Protein AF-A0A1G0JXK3-F1 (afdb_monomer_lite)

Sequence (316 aa):
MGFKQNSLIMSLMPSIHFIPDDKTVTVEAHETILQSAMRAGIPLTHDCGGKARCTTCRILILDGAMAYVSPRNEKEAVLAGQLGFEPIIRLACQTLVTGDIRIRRLVLDDSDISLTRLAGPGSSTASVGSEKYLAILFADIRNFTHFAEKQLPYDVIHFLNRYFYHMRQVVERNKGYINNYMGDGLLALFGLDDPANAAERAVHAGLEMLREMENLQPYIKQTYGQNLQMGVGIHYGDVVIGNLGNAASERSMVIGDAVNVASRIESCNKTAGTRLLVSAAVYEQLGNRVTVGKTSTFTLKGKEEEFQLYEILSLR

pLDDT: mean 85.59, std 16.37, range [29.42, 98.81]

Foldseek 3Di:
DDDDPPDPPPLPQAWEQEPPVRDIFGDDPPDFLVNRCVVVVNDQDDLPLLPLPDCSNKKFWDDDPLVQKDDADPSFVVVCVVVVDDSRIGRSSRIDGRHYTYMYRPNDDPVSVVVQCVCPDPRPRPRLWDKDWKKKKKKAKPPVVVLCVPDDVVVLVVVLVVLVVQLVVLQVVLVWDFQDDDRSMTMIIFCPPNVPCRLVSNVSSLLVSQVVLVVCQVVCCVPRVDRMAMAMFIETGMWIWGWDDDPVDTGIDIDDPRNVVRVQRRVCCVVVVARYKYWPRSCVSQDPQFDWDDWDWDQGVPHPDITIITHTDDGD

Structure (mmCIF, N/CA/C/O backbone):
data_AF-A0A1G0JXK3-F1
#
_entry.id   AF-A0A1G0JXK3-F1
#
loop_
_atom_site.group_PDB
_atom_site.id
_atom_site.type_symbol
_atom_site.label_atom_id
_atom_site.label_alt_id
_atom_site.label_comp_id
_atom_site.label_asym_id
_atom_site.label_entity_id
_atom_site.label_seq_id
_atom_site.pdbx_PDB_ins_code
_atom_site.Cartn_x
_atom_site.Cartn_y
_atom_site.Cartn_z
_atom_site.occupancy
_atom_site.B_iso_or_equiv
_atom_site.auth_seq_id
_atom_site.auth_comp_id
_atom_site.auth_asym_id
_atom_site.auth_atom_id
_atom_site.pdbx_PDB_model_num
ATOM 1 N N . MET A 1 1 ? 35.936 -10.042 -71.017 1.00 39.88 1 MET A N 1
ATOM 2 C CA . MET A 1 1 ? 36.549 -10.283 -69.694 1.00 39.88 1 MET A CA 1
ATOM 3 C C . MET A 1 1 ? 36.349 -9.020 -68.872 1.00 39.88 1 MET A C 1
ATOM 5 O O . MET A 1 1 ? 37.011 -8.029 -69.121 1.00 39.88 1 MET A O 1
ATOM 9 N N . GLY A 1 2 ? 35.344 -9.009 -68.003 1.00 35.66 2 GLY A N 1
ATOM 10 C CA . GLY A 1 2 ? 34.988 -7.855 -67.178 1.00 35.66 2 GLY A CA 1
ATOM 11 C C . GLY A 1 2 ? 34.187 -8.377 -65.999 1.00 35.66 2 GLY A C 1
ATOM 12 O O . GLY A 1 2 ? 32.987 -8.608 -66.118 1.00 35.66 2 GLY A O 1
ATOM 13 N N . PHE A 1 3 ? 34.899 -8.714 -64.928 1.00 35.06 3 PHE A N 1
ATOM 14 C CA . PHE A 1 3 ? 34.348 -9.323 -63.725 1.00 35.06 3 PHE A CA 1
ATOM 15 C C . PHE A 1 3 ? 33.394 -8.345 -63.030 1.00 35.06 3 PHE A C 1
ATOM 17 O O . PHE A 1 3 ? 33.783 -7.240 -62.661 1.00 35.06 3 PHE A O 1
ATOM 24 N N . LYS A 1 4 ? 32.146 -8.780 -62.828 1.00 37.59 4 LYS A N 1
ATOM 25 C CA . LYS A 1 4 ? 31.213 -8.166 -61.880 1.00 37.59 4 LYS A CA 1
ATOM 26 C C . LYS A 1 4 ? 31.756 -8.381 -60.467 1.00 37.59 4 LYS A C 1
ATOM 28 O O . LYS A 1 4 ? 31.769 -9.508 -59.978 1.00 37.59 4 LYS A O 1
ATOM 33 N N . GLN A 1 5 ? 32.175 -7.306 -59.810 1.00 40.12 5 GLN A N 1
ATOM 34 C CA . GLN A 1 5 ? 32.369 -7.280 -58.365 1.00 40.12 5 GLN A CA 1
ATOM 35 C C . GLN A 1 5 ? 30.985 -7.145 -57.715 1.00 40.12 5 GLN A C 1
ATOM 37 O O . GLN A 1 5 ? 30.449 -6.052 -57.574 1.00 40.12 5 GLN A O 1
ATOM 42 N N . ASN A 1 6 ? 30.375 -8.281 -57.381 1.00 36.59 6 ASN A N 1
ATOM 43 C CA . ASN A 1 6 ? 29.245 -8.331 -56.460 1.00 36.59 6 ASN A CA 1
ATOM 44 C C . ASN A 1 6 ? 29.846 -8.353 -55.047 1.00 36.59 6 ASN A C 1
ATOM 46 O O . ASN A 1 6 ? 30.261 -9.407 -54.566 1.00 36.59 6 ASN A O 1
ATOM 50 N N . SER A 1 7 ? 29.965 -7.192 -54.402 1.00 38.16 7 SER A N 1
ATOM 51 C CA . SER A 1 7 ? 30.302 -7.129 -52.981 1.00 38.16 7 SER A CA 1
ATOM 52 C C . SER A 1 7 ? 29.081 -7.578 -52.177 1.00 38.16 7 SER A C 1
ATOM 54 O O . SER A 1 7 ? 28.118 -6.826 -52.022 1.00 38.16 7 SER A O 1
ATOM 56 N N . LEU A 1 8 ? 29.112 -8.814 -51.677 1.00 41.19 8 LEU A N 1
ATOM 57 C CA . LEU A 1 8 ? 28.261 -9.240 -50.571 1.00 41.19 8 LEU A CA 1
ATOM 58 C C . LEU A 1 8 ? 28.607 -8.366 -49.355 1.00 41.19 8 LEU A C 1
ATOM 60 O O . LEU A 1 8 ? 29.617 -8.589 -48.694 1.00 41.19 8 LEU A O 1
ATOM 64 N N . ILE A 1 9 ? 27.770 -7.379 -49.045 1.00 41.00 9 ILE A N 1
ATOM 65 C CA . ILE A 1 9 ? 27.700 -6.836 -47.688 1.00 41.00 9 ILE A CA 1
ATOM 66 C C . ILE A 1 9 ? 26.901 -7.872 -46.894 1.00 41.00 9 ILE A C 1
ATOM 68 O O . ILE A 1 9 ? 25.672 -7.853 -46.888 1.00 41.00 9 ILE A O 1
ATOM 72 N N . MET A 1 10 ? 27.590 -8.842 -46.287 1.00 40.53 10 MET A N 1
ATOM 73 C CA . MET A 1 10 ? 26.999 -9.624 -45.203 1.00 40.53 10 MET A CA 1
ATOM 74 C C . MET A 1 10 ? 26.756 -8.643 -44.058 1.00 40.53 10 MET A C 1
ATOM 76 O O . MET A 1 10 ? 27.694 -8.235 -43.380 1.00 40.53 10 MET A O 1
ATOM 80 N N . SER A 1 11 ? 25.506 -8.215 -43.887 1.00 49.38 11 SER A N 1
ATOM 81 C CA . SER A 1 11 ? 25.071 -7.499 -42.692 1.00 49.38 11 SER A CA 1
ATOM 82 C C . SER A 1 11 ? 25.275 -8.443 -41.507 1.00 49.38 11 SER A C 1
ATOM 84 O O . SER A 1 11 ? 24.436 -9.312 -41.275 1.00 49.38 11 SER A O 1
ATOM 86 N N . LEU A 1 12 ? 26.422 -8.350 -40.825 1.00 64.06 12 LEU A N 1
ATOM 87 C CA . LEU A 1 12 ? 26.684 -9.137 -39.622 1.00 64.06 12 LEU A CA 1
ATOM 88 C C . LEU A 1 12 ? 25.582 -8.816 -38.613 1.00 64.06 12 LEU A C 1
ATOM 90 O O . LEU A 1 12 ? 25.432 -7.673 -38.187 1.00 64.06 12 LEU A O 1
ATOM 94 N N . MET A 1 13 ? 24.772 -9.823 -38.295 1.00 80.00 13 MET A N 1
ATOM 95 C CA . MET A 1 13 ? 23.775 -9.706 -37.241 1.00 80.00 13 MET A CA 1
ATOM 96 C C . MET A 1 13 ? 24.517 -9.563 -35.909 1.00 80.00 13 MET A C 1
ATOM 98 O O . MET A 1 13 ? 25.423 -10.362 -35.658 1.00 80.00 13 MET A O 1
ATOM 102 N N . PRO A 1 14 ? 24.160 -8.578 -35.070 1.00 90.62 14 PRO A N 1
ATOM 103 C CA . PRO A 1 14 ? 24.821 -8.384 -33.789 1.00 90.62 14 PRO A CA 1
ATOM 104 C C . PRO A 1 14 ? 24.633 -9.603 -32.888 1.00 90.62 14 PRO A C 1
ATOM 106 O O . PRO A 1 14 ? 23.630 -10.315 -32.981 1.00 90.62 14 PRO A O 1
ATOM 109 N N . SER A 1 15 ? 25.590 -9.843 -32.001 1.00 91.50 15 SER A N 1
ATOM 110 C CA . SER A 1 15 ? 25.570 -10.976 -31.083 1.00 91.50 15 SER A CA 1
ATOM 111 C C . SER A 1 15 ? 25.804 -10.565 -29.630 1.00 91.50 15 SER A C 1
ATOM 113 O O . SER A 1 15 ? 26.495 -9.595 -29.323 1.00 91.50 15 SER A O 1
ATOM 115 N N . ILE A 1 16 ? 25.197 -11.311 -28.710 1.00 93.56 16 ILE A N 1
ATOM 116 C CA . ILE A 1 16 ? 25.367 -11.143 -27.267 1.00 93.56 16 ILE A CA 1
ATOM 117 C C . ILE A 1 16 ? 26.012 -12.406 -26.720 1.00 93.56 16 ILE A C 1
ATOM 119 O O . ILE A 1 16 ? 25.453 -13.497 -26.849 1.00 93.56 16 ILE A O 1
ATOM 123 N N . HIS A 1 17 ? 27.157 -12.254 -26.067 1.00 92.94 17 HIS A N 1
ATOM 124 C CA . HIS A 1 17 ? 27.774 -13.317 -25.285 1.00 92.94 17 HIS A CA 1
ATOM 125 C C . HIS A 1 17 ? 27.359 -13.205 -23.810 1.00 92.94 17 HIS A C 1
ATOM 127 O O . HIS A 1 17 ? 27.653 -12.200 -23.154 1.00 92.94 17 HIS A O 1
ATOM 133 N N . PHE A 1 18 ? 26.664 -14.223 -23.295 1.00 88.81 18 PHE A N 1
ATOM 134 C CA . PHE A 1 18 ? 26.123 -14.269 -21.934 1.00 88.81 18 PHE A CA 1
ATOM 135 C C . PHE A 1 18 ? 27.053 -15.027 -20.983 1.00 88.81 18 PHE A C 1
ATOM 137 O O . PHE A 1 18 ? 27.312 -16.213 -21.169 1.00 88.81 18 PHE A O 1
ATOM 144 N N . ILE A 1 19 ? 27.486 -14.361 -19.913 1.00 82.50 19 ILE A N 1
ATOM 145 C CA . ILE A 1 19 ? 28.228 -14.959 -18.795 1.00 82.50 19 ILE A CA 1
ATOM 146 C C . ILE A 1 19 ? 27.286 -15.118 -17.590 1.00 82.50 19 ILE A C 1
ATOM 148 O O . ILE A 1 19 ? 26.559 -14.163 -17.270 1.00 82.50 19 ILE A O 1
ATOM 152 N N . PRO A 1 20 ? 27.315 -16.264 -16.873 1.00 78.94 20 PRO A N 1
ATOM 153 C CA . PRO A 1 20 ? 28.256 -17.392 -16.940 1.00 78.94 20 PRO A CA 1
ATOM 154 C C . PRO A 1 20 ? 27.832 -18.540 -17.863 1.00 78.94 20 PRO A C 1
ATOM 156 O O . PRO A 1 20 ? 28.507 -19.560 -17.883 1.00 78.94 20 PRO A O 1
ATOM 159 N N . ASP A 1 21 ? 26.731 -18.402 -18.601 1.00 81.31 21 ASP A N 1
ATOM 160 C CA . ASP A 1 21 ? 26.202 -19.464 -19.472 1.00 81.31 21 ASP A CA 1
ATOM 161 C C . ASP A 1 21 ? 27.148 -19.836 -20.630 1.00 81.31 21 ASP A C 1
ATOM 163 O O . ASP A 1 21 ? 26.930 -20.853 -21.283 1.00 81.31 21 ASP A O 1
ATOM 167 N N . ASP A 1 22 ? 28.162 -18.999 -20.886 1.00 86.00 22 ASP A N 1
ATOM 168 C CA . ASP A 1 22 ? 29.176 -19.129 -21.941 1.00 86.00 22 ASP A CA 1
ATOM 169 C C . ASP A 1 22 ? 28.544 -19.374 -23.320 1.00 86.00 22 ASP A C 1
ATOM 171 O O . ASP A 1 22 ? 28.986 -20.189 -24.131 1.00 86.00 22 ASP A O 1
ATOM 175 N N . LYS A 1 23 ? 27.433 -18.670 -23.573 1.00 88.75 23 LYS A N 1
ATOM 176 C CA . LYS A 1 23 ? 26.606 -18.840 -24.769 1.00 88.75 23 LYS A CA 1
ATOM 177 C C . LYS A 1 23 ? 26.510 -17.538 -25.547 1.00 88.75 23 LYS A C 1
ATOM 179 O O . LYS A 1 23 ? 26.143 -16.499 -24.998 1.00 88.75 23 LYS A O 1
ATOM 184 N N . THR A 1 24 ? 26.779 -17.618 -26.847 1.00 92.56 24 THR A N 1
ATOM 185 C CA . THR A 1 24 ? 26.599 -16.507 -27.788 1.00 92.56 24 THR A CA 1
ATOM 186 C C . THR A 1 24 ? 25.281 -16.654 -28.539 1.00 92.56 24 THR A C 1
ATOM 188 O O . THR A 1 24 ? 24.967 -17.725 -29.059 1.00 92.56 24 THR A O 1
ATOM 191 N N . VAL A 1 25 ? 24.508 -15.573 -28.598 1.00 92.44 25 VAL A N 1
ATOM 192 C CA . VAL A 1 25 ? 23.197 -15.516 -29.253 1.00 92.44 25 VAL A CA 1
ATOM 193 C C . VAL A 1 25 ? 23.193 -14.382 -30.265 1.00 92.44 25 VAL A C 1
ATOM 195 O O . VAL A 1 25 ? 23.556 -13.260 -29.929 1.00 92.44 25 VAL A O 1
ATOM 198 N N . THR A 1 26 ? 22.757 -14.655 -31.493 1.00 92.56 26 THR A N 1
ATOM 199 C CA . THR A 1 26 ? 22.507 -13.618 -32.502 1.00 92.56 26 THR A CA 1
ATOM 200 C C . THR A 1 26 ? 21.214 -12.875 -32.184 1.00 92.56 26 THR A C 1
ATOM 202 O O . THR A 1 26 ? 20.199 -13.513 -31.896 1.00 92.56 26 THR A O 1
ATOM 205 N N . VAL A 1 27 ? 21.238 -11.551 -32.269 1.00 90.88 27 VAL A N 1
ATOM 206 C CA . VAL A 1 27 ? 20.124 -10.653 -31.945 1.00 90.88 27 VAL A CA 1
ATOM 207 C C . VAL A 1 27 ? 19.357 -10.308 -33.215 1.00 90.88 27 VAL A C 1
ATOM 209 O O . VAL A 1 27 ? 19.951 -9.954 -34.237 1.00 90.88 27 VAL A O 1
ATOM 212 N N . GLU A 1 28 ? 18.033 -10.420 -33.158 1.00 88.31 28 GLU A N 1
ATOM 213 C CA . GLU A 1 28 ? 17.159 -10.002 -34.253 1.00 88.31 28 GLU A CA 1
ATOM 214 C C . GLU A 1 28 ? 16.892 -8.489 -34.205 1.00 88.31 28 GLU A C 1
ATOM 216 O O . GLU A 1 28 ? 17.050 -7.821 -33.181 1.00 88.31 28 GLU A O 1
ATOM 221 N N . ALA A 1 29 ? 16.486 -7.906 -35.334 1.00 80.75 29 ALA A N 1
ATOM 222 C CA . ALA A 1 29 ? 16.224 -6.472 -35.395 1.00 80.75 29 ALA A CA 1
ATOM 223 C C . ALA A 1 29 ? 15.103 -6.071 -34.416 1.00 80.75 29 ALA A C 1
ATOM 225 O O . ALA A 1 29 ? 14.011 -6.631 -34.466 1.00 80.75 29 ALA A O 1
ATOM 226 N N . HIS A 1 30 ? 15.353 -5.044 -33.595 1.00 83.19 30 HIS A N 1
ATOM 227 C CA . HIS A 1 30 ? 14.432 -4.527 -32.564 1.00 83.19 30 HIS A CA 1
ATOM 228 C C . HIS A 1 30 ? 14.160 -5.485 -31.394 1.00 83.19 30 HIS A C 1
ATOM 230 O O . HIS A 1 30 ? 13.243 -5.250 -30.605 1.00 83.19 30 HIS A O 1
ATOM 236 N N . GLU A 1 31 ? 14.967 -6.533 -31.247 1.00 90.12 31 GLU A N 1
ATOM 237 C CA . GLU A 1 31 ? 14.888 -7.442 -30.115 1.00 90.12 31 GLU A CA 1
ATOM 238 C C . GLU A 1 31 ? 15.645 -6.871 -28.906 1.00 90.12 31 GLU A C 1
ATOM 240 O O . GLU A 1 31 ? 16.773 -6.381 -29.003 1.00 90.12 31 GLU A O 1
ATOM 245 N N . THR A 1 32 ? 15.016 -6.935 -27.735 1.00 95.00 32 THR A N 1
ATOM 246 C CA . THR A 1 32 ? 15.681 -6.627 -26.465 1.00 95.00 32 THR A CA 1
ATOM 247 C C . THR A 1 32 ? 16.611 -7.766 -26.051 1.00 95.00 32 THR A C 1
ATOM 249 O O . THR A 1 32 ? 16.427 -8.922 -26.446 1.00 95.00 32 THR A O 1
ATOM 252 N N . ILE A 1 33 ? 17.585 -7.477 -25.186 1.00 94.19 33 ILE A N 1
ATOM 253 C CA . ILE A 1 33 ? 18.461 -8.511 -24.608 1.00 94.19 33 ILE A CA 1
ATOM 254 C C . ILE A 1 33 ? 17.631 -9.618 -23.929 1.00 94.19 33 ILE A C 1
ATOM 256 O O . ILE A 1 33 ? 17.959 -10.796 -24.064 1.00 94.19 33 ILE A O 1
ATOM 260 N N . LEU A 1 34 ? 16.539 -9.267 -23.231 1.00 92.88 34 LEU A N 1
ATOM 261 C CA . LEU A 1 34 ? 15.655 -10.249 -22.586 1.00 92.88 34 LEU A CA 1
ATOM 262 C C . LEU A 1 34 ? 14.982 -11.172 -23.611 1.00 92.88 34 LEU A C 1
ATOM 264 O O . LEU A 1 34 ? 14.971 -12.382 -23.410 1.00 92.88 34 LEU A O 1
ATOM 268 N N . GLN A 1 35 ? 14.439 -10.625 -24.700 1.00 93.00 35 GLN A N 1
ATOM 269 C CA . GLN A 1 35 ? 13.803 -11.434 -25.747 1.00 93.00 35 GLN A CA 1
ATOM 270 C C . GLN A 1 35 ? 14.816 -12.384 -26.404 1.00 93.00 35 GLN A C 1
ATOM 272 O O . GLN A 1 35 ? 14.538 -13.580 -26.512 1.00 93.00 35 GLN A O 1
ATOM 277 N N . SER A 1 36 ? 16.027 -11.884 -26.690 1.00 93.00 36 SER A N 1
ATOM 278 C CA . SER A 1 36 ? 17.130 -12.690 -27.237 1.00 93.00 36 SER A CA 1
ATOM 279 C C . SER A 1 36 ? 17.494 -13.843 -26.299 1.00 93.00 36 SER A C 1
ATOM 281 O O . SER A 1 36 ? 17.651 -14.987 -26.731 1.00 93.00 36 SER A O 1
ATOM 283 N N . ALA A 1 37 ? 17.583 -13.561 -24.994 1.00 90.12 37 ALA A N 1
ATOM 284 C CA . ALA A 1 37 ? 17.851 -14.564 -23.970 1.00 90.12 37 ALA A CA 1
ATOM 285 C C . ALA A 1 37 ? 16.741 -15.627 -23.912 1.00 90.12 37 ALA A C 1
ATOM 287 O O . ALA A 1 37 ? 17.036 -16.819 -23.976 1.00 90.12 37 ALA A O 1
ATOM 288 N N . MET A 1 38 ? 15.471 -15.210 -23.864 1.00 89.00 38 MET A N 1
ATOM 289 C CA . MET A 1 38 ? 14.317 -16.117 -23.803 1.00 89.00 38 MET A CA 1
ATOM 290 C C . MET A 1 38 ? 14.241 -17.032 -25.029 1.00 89.00 38 MET A C 1
ATOM 292 O O . MET A 1 38 ? 14.088 -18.244 -24.879 1.00 89.00 38 MET A O 1
ATOM 296 N N . ARG A 1 39 ? 14.413 -16.475 -26.234 1.00 90.62 39 ARG A N 1
ATOM 297 C CA . ARG A 1 39 ? 14.430 -17.234 -27.494 1.00 90.62 39 ARG A CA 1
ATOM 298 C C . ARG A 1 39 ? 15.557 -18.265 -27.525 1.00 90.62 39 ARG A C 1
ATOM 300 O O . ARG A 1 39 ? 15.371 -19.371 -28.025 1.00 90.62 39 ARG A O 1
ATOM 307 N N . ALA A 1 40 ? 16.711 -17.929 -26.954 1.00 87.75 40 ALA A N 1
ATOM 308 C CA . ALA A 1 40 ? 17.856 -18.828 -26.855 1.00 87.75 40 ALA A CA 1
ATOM 309 C C . ALA A 1 40 ? 17.816 -19.776 -25.640 1.00 87.75 40 ALA A C 1
ATOM 311 O O . ALA A 1 40 ? 18.773 -20.534 -25.442 1.00 87.75 40 ALA A O 1
ATOM 312 N N . GLY A 1 41 ? 16.756 -19.745 -24.825 1.00 84.00 41 GLY A N 1
ATOM 313 C CA . GLY A 1 41 ? 16.634 -20.556 -23.611 1.00 84.00 41 GLY A CA 1
ATOM 314 C C . GLY A 1 41 ? 17.638 -20.190 -22.512 1.00 84.00 41 GLY A C 1
ATOM 315 O O . GLY A 1 41 ? 17.982 -21.040 -21.695 1.00 84.00 41 GLY A O 1
ATOM 316 N N . ILE A 1 42 ? 18.146 -18.955 -22.510 1.00 85.25 42 ILE A N 1
ATOM 317 C CA . ILE A 1 42 ? 19.032 -18.436 -21.464 1.00 85.25 42 ILE A CA 1
ATOM 318 C C . ILE A 1 42 ? 18.164 -17.913 -20.313 1.00 85.25 42 ILE A C 1
ATOM 320 O O . ILE A 1 42 ? 17.326 -17.033 -20.534 1.00 85.25 42 ILE A O 1
ATOM 324 N N . PRO A 1 43 ? 18.343 -18.422 -19.082 1.00 78.75 43 PRO A N 1
ATOM 325 C CA . PRO A 1 43 ? 17.523 -18.023 -17.949 1.00 78.75 43 PRO A CA 1
ATOM 326 C C . PRO A 1 43 ? 17.889 -16.604 -17.504 1.00 78.75 43 PRO A C 1
ATOM 328 O O . PRO A 1 43 ? 18.976 -16.349 -16.985 1.00 78.75 43 PRO A O 1
ATOM 331 N N . LEU A 1 44 ? 16.960 -15.670 -17.691 1.00 80.81 44 LEU A N 1
ATOM 332 C CA . LEU A 1 44 ? 17.081 -14.306 -17.196 1.00 80.81 44 LEU A CA 1
ATOM 333 C C . LEU A 1 44 ? 15.833 -13.941 -16.399 1.00 80.81 44 LEU A C 1
ATOM 335 O O . LEU A 1 44 ? 14.731 -13.957 -16.941 1.00 80.81 44 LEU A O 1
ATOM 339 N N . THR A 1 45 ? 16.000 -13.604 -15.125 1.00 81.25 45 THR A N 1
ATOM 340 C CA . THR A 1 45 ? 14.890 -13.271 -14.223 1.00 81.25 45 THR A CA 1
ATOM 341 C C . THR A 1 45 ? 14.188 -11.983 -14.668 1.00 81.25 45 THR A C 1
ATOM 343 O O . THR A 1 45 ? 14.847 -11.016 -15.045 1.00 81.25 45 THR A O 1
ATOM 346 N N . HIS A 1 46 ? 12.852 -11.953 -14.670 1.00 81.81 46 HIS A N 1
ATOM 347 C CA . HIS A 1 46 ? 12.071 -10.800 -15.144 1.00 81.81 46 HIS A CA 1
ATOM 348 C C . HIS A 1 46 ? 10.656 -10.745 -14.539 1.00 81.81 46 HIS A C 1
ATOM 350 O O . HIS A 1 46 ? 9.657 -10.800 -15.249 1.00 81.81 46 HIS A O 1
ATOM 356 N N . ASP A 1 47 ? 10.566 -10.581 -13.222 1.00 79.38 47 ASP A N 1
ATOM 357 C CA . ASP A 1 47 ? 9.337 -10.715 -12.415 1.00 79.38 47 ASP A CA 1
ATOM 358 C C . ASP A 1 47 ? 8.155 -9.869 -12.902 1.00 79.38 47 ASP A C 1
ATOM 360 O O . ASP A 1 47 ? 7.007 -10.293 -12.807 1.00 79.38 47 ASP A O 1
ATOM 364 N N . CYS A 1 48 ? 8.424 -8.685 -13.465 1.00 77.75 48 CYS A N 1
ATOM 365 C CA . CYS A 1 48 ? 7.389 -7.811 -14.025 1.00 77.75 48 CYS A CA 1
ATOM 366 C C . CYS A 1 48 ? 6.990 -8.133 -15.480 1.00 77.75 48 CYS A C 1
ATOM 368 O O . CYS A 1 48 ? 6.294 -7.338 -16.118 1.00 77.75 48 CYS A O 1
ATOM 370 N N . GLY A 1 49 ? 7.481 -9.232 -16.058 1.00 82.19 49 GLY A N 1
ATOM 371 C CA . GLY A 1 49 ? 7.236 -9.586 -17.459 1.00 82.19 49 GLY A CA 1
ATOM 372 C C . GLY A 1 49 ? 7.972 -8.688 -18.463 1.00 82.19 49 GLY A C 1
ATOM 373 O O . GLY A 1 49 ? 7.504 -8.509 -19.581 1.00 82.19 49 GLY A O 1
ATOM 374 N N . GLY A 1 50 ? 9.078 -8.053 -18.059 1.00 86.50 50 GLY A N 1
ATOM 375 C CA . GLY A 1 50 ? 9.868 -7.177 -18.936 1.00 86.50 50 GLY A CA 1
ATOM 376 C C . GLY A 1 50 ? 9.313 -5.758 -19.122 1.00 86.50 50 GLY A C 1
ATOM 377 O O . GLY A 1 50 ? 9.674 -5.070 -20.072 1.00 86.50 50 GLY A O 1
ATOM 378 N N . LYS A 1 51 ? 8.453 -5.286 -18.213 1.00 87.69 51 LYS A N 1
ATOM 379 C CA . LYS A 1 51 ? 7.794 -3.968 -18.295 1.00 87.69 51 LYS A CA 1
ATOM 380 C C . LYS A 1 51 ? 8.579 -2.811 -17.660 1.00 87.69 51 LYS A C 1
ATOM 382 O O . LYS A 1 51 ? 8.043 -1.708 -17.587 1.00 87.69 51 LYS A O 1
ATOM 387 N N . ALA A 1 52 ? 9.807 -3.060 -17.190 1.00 89.25 52 ALA A N 1
ATOM 388 C CA . ALA A 1 52 ? 10.597 -2.131 -16.371 1.00 89.25 52 ALA A CA 1
ATOM 389 C C . ALA A 1 52 ? 9.842 -1.635 -15.126 1.00 89.25 52 ALA A C 1
ATOM 391 O O . ALA A 1 52 ? 9.820 -0.451 -14.809 1.00 89.25 52 ALA A O 1
ATOM 392 N N . ARG A 1 53 ? 9.207 -2.578 -14.424 1.00 84.38 53 ARG A N 1
ATOM 393 C CA . ARG A 1 53 ? 8.602 -2.373 -13.097 1.00 84.38 53 ARG A CA 1
ATOM 394 C C . ARG A 1 53 ? 9.337 -3.140 -11.989 1.00 84.38 53 ARG A C 1
ATOM 396 O O . ARG A 1 53 ? 9.005 -3.028 -10.820 1.00 84.38 53 ARG A O 1
ATOM 403 N N . CYS A 1 54 ? 10.367 -3.898 -12.364 1.00 81.44 54 CYS A N 1
ATOM 404 C CA . CYS A 1 54 ? 11.337 -4.526 -11.475 1.00 81.44 54 CYS A CA 1
ATOM 405 C C . CYS A 1 54 ? 12.752 -4.332 -12.048 1.00 81.44 54 CYS A C 1
ATOM 407 O O . CYS A 1 54 ? 12.921 -3.864 -13.178 1.00 81.44 54 CYS A O 1
ATOM 409 N N . THR A 1 55 ? 13.772 -4.748 -11.297 1.00 86.06 55 THR A N 1
ATOM 410 C CA . THR A 1 55 ? 15.185 -4.698 -11.719 1.00 86.06 55 THR A CA 1
ATOM 411 C C . THR A 1 55 ? 15.851 -6.075 -11.701 1.00 86.06 55 THR A C 1
ATOM 413 O O . THR A 1 55 ? 17.076 -6.180 -11.645 1.00 86.06 55 THR A O 1
ATOM 416 N N . THR A 1 56 ? 15.056 -7.150 -11.760 1.00 84.50 56 THR A N 1
ATOM 417 C CA . THR A 1 56 ? 15.564 -8.532 -11.705 1.00 84.50 56 THR A CA 1
ATOM 418 C C . THR A 1 56 ? 16.226 -8.982 -13.007 1.00 84.50 56 THR A C 1
ATOM 420 O O . THR A 1 56 ? 17.133 -9.802 -12.973 1.00 84.50 56 THR A O 1
ATOM 423 N N . CYS A 1 57 ? 15.904 -8.342 -14.137 1.00 87.56 57 CYS A N 1
ATOM 424 C CA . CYS A 1 57 ? 16.574 -8.568 -15.428 1.00 87.56 57 CYS A CA 1
ATOM 425 C C . CYS A 1 57 ? 17.879 -7.768 -15.604 1.00 87.56 57 CYS A C 1
ATOM 427 O O . CYS A 1 57 ? 18.309 -7.508 -16.732 1.00 87.56 57 CYS A O 1
ATOM 429 N N . ARG A 1 58 ? 18.475 -7.306 -14.499 1.00 90.50 58 ARG A N 1
ATOM 430 C CA . ARG A 1 58 ? 19.699 -6.504 -14.514 1.00 90.50 58 ARG A CA 1
ATOM 431 C C . ARG A 1 58 ? 20.861 -7.293 -15.105 1.00 90.50 58 ARG A C 1
ATOM 433 O O . ARG A 1 58 ? 21.160 -8.415 -14.688 1.00 90.50 58 ARG A O 1
ATOM 440 N N . ILE A 1 59 ? 21.548 -6.650 -16.038 1.00 89.38 59 ILE A N 1
ATOM 441 C CA . ILE A 1 59 ? 22.772 -7.149 -16.651 1.00 89.38 59 ILE A CA 1
ATOM 442 C C . ILE A 1 59 ? 23.862 -6.092 -16.540 1.00 89.38 59 ILE A C 1
ATOM 444 O O . ILE A 1 59 ? 23.592 -4.890 -16.501 1.00 89.38 59 ILE A O 1
ATOM 448 N N . LEU A 1 60 ? 25.095 -6.567 -16.467 1.00 87.81 60 LEU A N 1
ATOM 449 C CA . LEU A 1 60 ? 26.297 -5.758 -16.530 1.00 87.81 60 LEU A CA 1
ATOM 450 C C . LEU A 1 60 ? 26.908 -5.930 -17.916 1.00 87.81 60 LEU A C 1
ATOM 452 O O . LEU A 1 60 ? 27.200 -7.055 -18.319 1.00 87.81 60 LEU A O 1
ATOM 456 N N . ILE A 1 61 ? 27.111 -4.838 -18.639 1.00 88.31 61 ILE A N 1
ATOM 457 C CA . ILE A 1 61 ? 27.853 -4.872 -19.899 1.00 88.31 61 ILE A CA 1
ATOM 458 C C . ILE A 1 61 ? 29.343 -4.895 -19.560 1.00 88.31 61 ILE A C 1
ATOM 460 O O . ILE A 1 61 ? 29.835 -4.004 -18.871 1.00 88.31 61 ILE A O 1
ATOM 464 N N . LEU A 1 62 ? 30.034 -5.944 -20.004 1.00 81.94 62 LEU A N 1
ATOM 465 C CA . LEU A 1 62 ? 31.456 -6.162 -19.747 1.00 81.94 62 LEU A CA 1
ATOM 466 C C . LEU A 1 62 ? 32.314 -5.590 -20.874 1.00 81.94 62 LEU A C 1
ATOM 468 O O . LEU A 1 62 ? 33.197 -4.783 -20.612 1.00 81.94 62 LEU A O 1
ATOM 472 N N . ASP A 1 63 ? 32.007 -5.980 -22.116 1.00 69.88 63 ASP A N 1
ATOM 473 C CA . ASP A 1 63 ? 32.699 -5.506 -23.314 1.00 69.88 63 ASP A CA 1
ATOM 474 C C . ASP A 1 63 ? 31.700 -5.193 -24.432 1.00 69.88 63 ASP A C 1
ATOM 476 O O . ASP A 1 63 ? 30.555 -5.653 -24.427 1.00 69.88 63 ASP A O 1
ATOM 480 N N . GLY A 1 64 ? 32.177 -4.455 -25.431 1.00 62.09 64 GLY A N 1
ATOM 481 C CA . GLY A 1 64 ? 31.347 -3.828 -26.450 1.00 62.09 64 GLY A CA 1
ATOM 482 C C . GLY A 1 64 ? 31.164 -2.358 -26.098 1.00 62.09 64 GLY A C 1
ATOM 483 O O . GLY A 1 64 ? 30.936 -1.996 -24.943 1.00 62.09 64 GLY A O 1
ATOM 484 N N . ALA A 1 65 ? 31.347 -1.479 -27.082 1.00 65.12 65 ALA A N 1
ATOM 485 C CA . ALA A 1 65 ? 31.203 -0.053 -26.841 1.00 65.12 65 ALA A CA 1
ATOM 486 C C . ALA A 1 65 ? 29.782 0.230 -26.334 1.00 65.12 65 ALA A C 1
ATOM 488 O O . ALA A 1 65 ? 28.819 -0.313 -26.871 1.00 65.12 65 ALA A O 1
ATOM 489 N N . MET A 1 66 ? 29.625 1.155 -25.383 1.00 74.50 66 MET A N 1
ATOM 490 C CA . MET A 1 66 ? 28.300 1.702 -25.039 1.00 74.50 66 MET A CA 1
ATOM 491 C C . MET A 1 66 ? 27.550 2.252 -26.267 1.00 74.50 66 MET A C 1
ATOM 493 O O . MET A 1 66 ? 26.340 2.420 -26.221 1.00 74.50 66 MET A O 1
ATOM 497 N N . ALA A 1 67 ? 28.256 2.485 -27.379 1.00 77.75 67 ALA A N 1
ATOM 498 C CA . ALA A 1 67 ? 27.693 2.817 -28.682 1.00 77.75 67 ALA A CA 1
ATOM 499 C C . ALA A 1 67 ? 26.874 1.684 -29.343 1.00 77.75 67 ALA A C 1
ATOM 501 O O . ALA A 1 67 ? 26.069 1.967 -30.225 1.00 77.75 67 ALA A O 1
ATOM 502 N N . TYR A 1 68 ? 27.068 0.421 -28.946 1.00 88.44 68 TYR A N 1
ATOM 503 C CA . TYR A 1 68 ? 26.364 -0.748 -29.498 1.00 88.44 68 TYR A CA 1
ATOM 504 C C . TYR A 1 68 ? 25.115 -1.141 -28.715 1.00 88.44 68 TYR A C 1
ATOM 506 O O . TYR A 1 68 ? 24.438 -2.103 -29.072 1.00 88.44 68 TYR A O 1
ATOM 514 N N . VAL A 1 69 ? 24.801 -0.409 -27.650 1.00 90.12 69 VAL A N 1
ATOM 515 C CA . VAL A 1 69 ? 23.558 -0.571 -26.904 1.00 90.12 69 VAL A CA 1
ATOM 516 C C . VAL A 1 69 ? 22.718 0.680 -27.047 1.00 90.12 69 VAL A C 1
ATOM 518 O O . VAL A 1 69 ? 23.235 1.796 -27.102 1.00 90.12 69 VAL A O 1
ATOM 521 N N . SER A 1 70 ? 21.402 0.507 -27.102 1.00 92.12 70 SER A N 1
ATOM 522 C CA . SER A 1 70 ? 20.507 1.654 -27.162 1.00 92.12 70 SER A CA 1
ATOM 523 C C . SER A 1 70 ? 20.700 2.560 -25.939 1.00 92.12 70 SER A C 1
ATOM 525 O O . SER A 1 70 ? 20.972 2.076 -24.827 1.00 92.12 70 SER A O 1
ATOM 527 N N . PRO A 1 71 ? 20.488 3.878 -26.085 1.00 93.06 71 PRO A N 1
ATOM 528 C CA . PRO A 1 71 ? 20.299 4.756 -24.938 1.00 93.06 71 PRO A CA 1
ATOM 529 C C . PRO A 1 71 ? 19.210 4.214 -24.005 1.00 93.06 71 PRO A C 1
ATOM 531 O O . PRO A 1 71 ? 18.356 3.420 -24.417 1.00 93.06 71 PRO A O 1
ATOM 534 N N . ARG A 1 72 ? 19.244 4.622 -22.733 1.00 94.50 72 ARG A N 1
ATOM 535 C CA . ARG A 1 72 ? 18.161 4.292 -21.799 1.00 94.50 72 ARG A CA 1
ATOM 536 C C . ARG A 1 72 ? 16.869 4.902 -22.327 1.00 94.50 72 ARG A C 1
ATOM 538 O O . ARG A 1 72 ? 16.835 6.088 -22.651 1.00 94.50 72 ARG A O 1
ATOM 545 N N . ASN A 1 73 ? 15.821 4.093 -22.410 1.00 94.38 73 ASN A N 1
ATOM 546 C CA . ASN A 1 73 ? 14.483 4.629 -22.621 1.00 94.38 73 ASN A CA 1
ATOM 547 C C . ASN A 1 73 ? 13.971 5.281 -21.324 1.00 94.38 73 ASN A C 1
ATOM 549 O O . ASN A 1 73 ? 14.602 5.168 -20.272 1.00 94.38 73 ASN A O 1
ATOM 553 N N . GLU A 1 74 ? 12.824 5.955 -21.391 1.00 95.25 74 GLU A N 1
ATOM 554 C CA . GLU A 1 74 ? 12.243 6.677 -20.250 1.00 95.25 74 GLU A CA 1
ATOM 555 C C . GLU A 1 74 ? 12.085 5.787 -19.005 1.00 95.25 74 GLU A C 1
ATOM 557 O O . GLU A 1 74 ? 12.517 6.155 -17.914 1.00 95.25 74 GLU A O 1
ATOM 562 N N . LYS A 1 75 ? 11.554 4.569 -19.176 1.00 93.50 75 LYS A N 1
ATOM 563 C CA . LYS A 1 75 ? 11.308 3.632 -18.068 1.00 93.50 75 LYS A CA 1
ATOM 564 C C . LYS A 1 75 ? 12.601 3.192 -17.383 1.00 93.50 75 LYS A C 1
ATOM 566 O O . LYS A 1 75 ? 12.683 3.167 -16.157 1.00 93.50 75 LYS A O 1
ATOM 571 N N . GLU A 1 76 ? 13.618 2.844 -18.170 1.00 94.19 76 GLU A N 1
ATOM 572 C CA . GLU A 1 76 ? 14.927 2.462 -17.644 1.00 94.19 76 GLU A CA 1
ATOM 573 C C . GLU A 1 76 ? 15.642 3.651 -16.993 1.00 94.19 76 GLU A C 1
ATOM 575 O O . GLU A 1 76 ? 16.265 3.482 -15.947 1.00 94.19 76 GLU A O 1
ATOM 580 N N . ALA A 1 77 ? 15.544 4.848 -17.580 1.00 93.38 77 ALA A N 1
ATOM 581 C CA . ALA A 1 77 ? 16.171 6.057 -17.055 1.00 93.38 77 ALA A CA 1
ATOM 582 C C . ALA A 1 77 ? 15.635 6.427 -15.663 1.00 93.38 77 ALA A C 1
ATOM 584 O O . ALA A 1 77 ? 16.433 6.741 -14.780 1.00 93.38 77 ALA A O 1
ATOM 585 N N . VAL A 1 78 ? 14.318 6.314 -15.444 1.00 88.88 78 VAL A N 1
ATOM 586 C CA . VAL A 1 78 ? 13.689 6.542 -14.131 1.00 88.88 78 VAL A CA 1
ATOM 587 C C . VAL A 1 78 ? 14.254 5.587 -13.078 1.00 88.88 78 VAL A C 1
ATOM 589 O O . VAL A 1 78 ? 14.771 6.039 -12.056 1.00 88.88 78 VAL A O 1
ATOM 592 N N . LEU A 1 79 ? 14.227 4.275 -13.340 1.00 85.69 79 LEU A N 1
ATOM 593 C CA . LEU A 1 79 ? 14.735 3.275 -12.392 1.00 85.69 79 LEU A CA 1
ATOM 594 C C . LEU A 1 79 ? 16.236 3.431 -12.135 1.00 85.69 79 LEU A C 1
ATOM 596 O O . LEU A 1 79 ? 16.696 3.296 -11.002 1.00 85.69 79 LEU A O 1
ATOM 600 N N . ALA A 1 80 ? 17.000 3.728 -13.183 1.00 85.12 80 ALA A N 1
ATOM 601 C CA . ALA A 1 80 ? 18.432 3.922 -13.076 1.00 85.12 80 ALA A CA 1
ATOM 602 C C . ALA A 1 80 ? 18.803 5.160 -12.253 1.00 85.12 80 ALA A C 1
ATOM 604 O O . ALA A 1 80 ? 19.756 5.096 -11.481 1.00 85.12 80 ALA A O 1
ATOM 605 N N . GLY A 1 81 ? 18.058 6.260 -12.397 1.00 81.88 81 GLY A N 1
ATOM 606 C CA . GLY A 1 81 ? 18.233 7.455 -11.574 1.00 81.88 81 GLY A CA 1
ATOM 607 C C . GLY A 1 81 ? 17.889 7.190 -10.109 1.00 81.88 81 GLY A C 1
ATOM 608 O O . GLY A 1 81 ? 18.670 7.532 -9.227 1.00 81.88 81 GLY A O 1
ATOM 609 N N . GLN A 1 82 ? 16.767 6.510 -9.853 1.00 79.38 82 GLN A N 1
ATOM 610 C CA . GLN A 1 82 ? 16.312 6.183 -8.496 1.00 79.38 82 GLN A CA 1
ATOM 611 C C . GLN A 1 82 ? 17.263 5.243 -7.745 1.00 79.38 82 GLN A C 1
ATOM 613 O O . GLN A 1 82 ? 17.459 5.396 -6.543 1.00 79.38 82 GLN A O 1
ATOM 618 N N . LEU A 1 83 ? 17.841 4.260 -8.438 1.00 78.56 83 LEU A N 1
ATOM 619 C CA . LEU A 1 83 ? 18.671 3.215 -7.828 1.00 78.56 83 LEU A CA 1
ATOM 620 C C . LEU A 1 83 ? 20.177 3.422 -8.046 1.00 78.56 83 LEU A C 1
ATOM 622 O O . LEU A 1 83 ? 20.966 2.550 -7.683 1.00 78.56 83 LEU A O 1
ATOM 626 N N . GLY A 1 84 ? 20.578 4.542 -8.653 1.00 78.75 84 GLY A N 1
ATOM 627 C CA . GLY A 1 84 ? 21.983 4.894 -8.865 1.00 78.75 84 GLY A CA 1
ATOM 628 C C . GLY A 1 84 ? 22.731 3.945 -9.807 1.00 78.75 84 GLY A C 1
ATOM 629 O O . GLY A 1 84 ? 23.873 3.584 -9.538 1.00 78.75 84 GLY A O 1
ATOM 630 N N . PHE A 1 85 ? 22.105 3.498 -10.899 1.00 83.50 85 PHE A N 1
ATOM 631 C CA . PHE A 1 85 ? 22.760 2.581 -11.837 1.00 83.50 85 PHE A CA 1
ATOM 632 C C . PHE A 1 85 ? 23.842 3.282 -12.655 1.00 83.50 85 PHE A C 1
ATOM 634 O O . PHE A 1 85 ? 23.547 4.159 -13.479 1.00 83.50 85 PHE A O 1
ATOM 641 N N . GLU A 1 86 ? 25.070 2.782 -12.542 1.00 81.69 86 GLU A N 1
ATOM 642 C CA . GLU A 1 86 ? 26.147 3.106 -13.474 1.00 81.69 86 GLU A CA 1
ATOM 643 C C . GLU A 1 86 ? 25.743 2.810 -14.932 1.00 81.69 86 GLU A C 1
ATOM 645 O O . GLU A 1 86 ? 24.931 1.909 -15.167 1.00 81.69 86 GLU A O 1
ATOM 650 N N . PRO A 1 87 ? 26.288 3.525 -15.937 1.00 85.94 87 PRO A N 1
ATOM 651 C CA . PRO A 1 87 ? 25.908 3.347 -17.345 1.00 85.94 87 PRO A CA 1
ATOM 652 C C . PRO A 1 87 ? 26.026 1.907 -17.864 1.00 85.94 87 PRO A C 1
ATOM 654 O O . PRO A 1 87 ? 25.237 1.494 -18.711 1.00 85.94 87 PRO A O 1
ATOM 657 N N . ILE A 1 88 ? 26.978 1.141 -17.325 1.00 85.69 88 ILE A N 1
ATOM 658 C CA . ILE A 1 88 ? 27.226 -0.265 -17.673 1.00 85.69 88 ILE A CA 1
ATOM 659 C C . ILE A 1 88 ? 26.172 -1.230 -17.112 1.00 85.69 88 ILE A C 1
ATOM 661 O O . ILE A 1 88 ? 26.063 -2.360 -17.587 1.00 85.69 88 ILE A O 1
ATOM 665 N N . ILE A 1 89 ? 25.385 -0.803 -16.120 1.00 88.06 89 ILE A N 1
ATOM 666 C CA . ILE A 1 89 ? 24.266 -1.570 -15.572 1.00 88.06 89 ILE A CA 1
ATOM 667 C C . ILE A 1 89 ? 23.011 -1.193 -16.351 1.00 88.06 89 ILE A C 1
ATOM 669 O O . ILE A 1 89 ? 22.560 -0.038 -16.331 1.00 88.06 89 ILE A O 1
ATOM 673 N N . ARG A 1 90 ? 22.438 -2.191 -17.024 1.00 92.50 90 ARG A N 1
ATOM 674 C CA . ARG A 1 90 ? 21.263 -2.035 -17.881 1.00 92.50 90 ARG A CA 1
ATOM 675 C C . ARG A 1 90 ? 20.160 -3.019 -17.515 1.00 92.50 90 ARG A C 1
ATOM 677 O O . ARG A 1 90 ? 20.401 -4.070 -16.915 1.00 92.50 90 ARG A O 1
ATOM 684 N N . LEU A 1 91 ? 18.935 -2.684 -17.903 1.00 92.56 91 LEU A N 1
ATOM 685 C CA . LEU A 1 91 ? 17.804 -3.605 -17.869 1.00 92.56 91 LEU A CA 1
ATOM 686 C C . LEU A 1 91 ? 17.725 -4.339 -19.203 1.00 92.56 91 LEU A C 1
ATOM 688 O O . LEU A 1 91 ? 17.434 -3.733 -20.238 1.00 92.56 91 LEU A O 1
ATOM 692 N N . ALA A 1 92 ? 17.923 -5.657 -19.183 1.00 93.19 92 ALA A N 1
ATOM 693 C CA . ALA A 1 92 ? 17.888 -6.458 -20.403 1.00 93.19 92 ALA A CA 1
ATOM 694 C C . ALA A 1 92 ? 16.548 -6.360 -21.148 1.00 93.19 92 ALA A C 1
ATOM 696 O O . ALA A 1 92 ? 16.516 -6.432 -22.370 1.00 93.19 92 ALA A O 1
ATOM 697 N N . CYS A 1 93 ? 15.443 -6.153 -20.424 1.00 93.50 93 CYS A N 1
ATOM 698 C CA . CYS A 1 93 ? 14.117 -5.981 -21.020 1.00 93.50 93 CYS A CA 1
ATOM 699 C C . CYS A 1 93 ? 13.902 -4.645 -21.743 1.00 93.50 93 CYS A C 1
ATOM 701 O O . CYS A 1 93 ? 12.911 -4.511 -22.448 1.00 93.50 93 CYS A O 1
ATOM 703 N N . GLN A 1 94 ? 14.778 -3.656 -21.547 1.00 95.94 94 GLN A N 1
ATOM 704 C CA . GLN A 1 94 ? 14.652 -2.319 -22.146 1.00 95.94 94 GLN A CA 1
ATOM 705 C C . GLN A 1 94 ? 15.782 -1.990 -23.126 1.00 95.94 94 GLN A C 1
ATOM 707 O O . GLN A 1 94 ? 15.716 -0.980 -23.822 1.00 95.94 94 GLN A O 1
ATOM 712 N N . THR A 1 95 ? 16.822 -2.822 -23.173 1.00 94.38 95 THR A N 1
ATOM 713 C CA . THR A 1 95 ? 18.044 -2.542 -23.929 1.00 94.38 95 THR A CA 1
ATOM 714 C C . THR A 1 95 ? 18.024 -3.277 -25.259 1.00 94.38 95 THR A C 1
ATOM 716 O O . THR A 1 95 ? 17.882 -4.501 -25.278 1.00 94.38 95 THR A O 1
ATOM 719 N N . LEU A 1 96 ? 18.194 -2.529 -26.350 1.00 94.19 96 LEU A N 1
ATOM 720 C CA . LEU A 1 96 ? 18.431 -3.062 -27.692 1.00 94.19 96 LEU A CA 1
ATOM 721 C C . LEU A 1 96 ? 19.932 -3.090 -27.978 1.00 94.19 96 LEU A C 1
ATOM 723 O O . LEU A 1 96 ? 20.691 -2.289 -27.425 1.00 94.19 96 LEU A O 1
ATOM 727 N N . VAL A 1 97 ? 20.344 -3.988 -28.868 1.00 92.56 97 VAL A N 1
ATOM 728 C CA . VAL A 1 97 ? 21.748 -4.199 -29.231 1.00 92.56 97 VAL A CA 1
ATOM 729 C C . VAL A 1 97 ? 21.919 -4.050 -30.740 1.00 92.56 97 VAL A C 1
ATOM 731 O O . VAL A 1 97 ? 21.144 -4.604 -31.514 1.00 92.56 97 VAL A O 1
ATOM 734 N N . THR A 1 98 ? 22.929 -3.287 -31.154 1.00 89.69 98 THR A N 1
ATOM 735 C CA . THR A 1 98 ? 23.236 -2.983 -32.563 1.00 89.69 98 THR A CA 1
ATOM 736 C C . THR A 1 98 ? 24.615 -3.472 -33.008 1.00 89.69 98 THR A C 1
ATOM 738 O O . THR A 1 98 ? 24.917 -3.421 -34.197 1.00 89.69 98 THR A O 1
ATOM 741 N N . GLY A 1 99 ? 25.440 -3.971 -32.085 1.00 89.31 99 GLY A N 1
ATOM 742 C CA . GLY A 1 99 ? 26.756 -4.553 -32.357 1.00 89.31 99 GLY A CA 1
ATOM 743 C C . GLY A 1 99 ? 27.083 -5.676 -31.375 1.00 89.31 99 GLY A C 1
ATOM 744 O O . GLY A 1 99 ? 26.295 -5.963 -30.479 1.00 89.31 99 GLY A O 1
ATOM 745 N N . ASP A 1 100 ? 28.241 -6.310 -31.531 1.00 90.75 100 ASP A N 1
ATOM 746 C CA . ASP A 1 100 ? 28.629 -7.413 -30.652 1.00 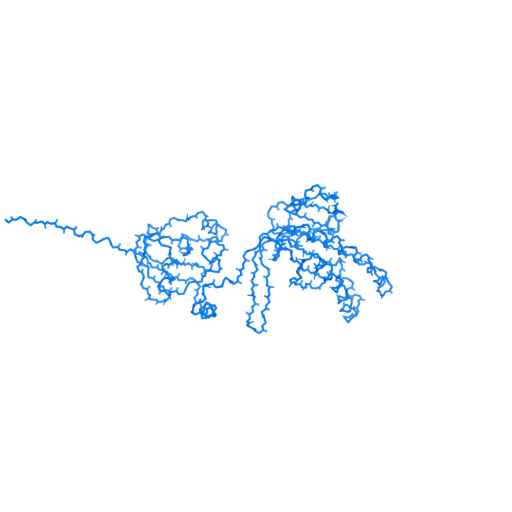90.75 100 ASP A CA 1
ATOM 747 C C . ASP A 1 100 ? 28.957 -6.917 -29.240 1.00 90.75 100 ASP A C 1
ATOM 749 O O . ASP A 1 100 ? 29.765 -5.998 -29.054 1.00 90.75 100 ASP A O 1
ATOM 753 N N . ILE A 1 101 ? 28.329 -7.534 -28.238 1.00 92.50 101 ILE A N 1
ATOM 754 C CA . ILE A 1 101 ? 28.541 -7.205 -26.827 1.00 92.50 101 ILE A CA 1
ATOM 755 C C . ILE A 1 101 ? 28.739 -8.457 -25.980 1.00 92.50 101 ILE A C 1
ATOM 757 O O . ILE A 1 101 ? 28.259 -9.552 -26.287 1.00 92.50 101 ILE A O 1
ATOM 761 N N . ARG A 1 102 ? 29.398 -8.265 -24.841 1.00 91.00 102 ARG A N 1
ATOM 762 C CA . ARG A 1 102 ? 29.541 -9.275 -23.799 1.00 91.00 102 ARG A CA 1
ATOM 763 C C . ARG A 1 102 ? 28.884 -8.783 -22.525 1.00 91.00 102 ARG A C 1
ATOM 765 O O . ARG A 1 102 ? 29.181 -7.681 -22.063 1.00 91.00 102 ARG A O 1
ATOM 772 N N . ILE A 1 103 ? 28.014 -9.599 -21.943 1.00 90.44 103 ILE A N 1
ATOM 773 C CA . ILE A 1 103 ? 27.264 -9.231 -20.744 1.00 90.44 103 ILE A CA 1
ATOM 774 C C . ILE A 1 103 ? 27.389 -10.293 -19.659 1.00 90.44 103 ILE A C 1
ATOM 776 O O . ILE A 1 103 ? 27.526 -11.486 -19.928 1.00 90.44 103 ILE A O 1
ATOM 780 N N . ARG A 1 104 ? 27.288 -9.852 -18.411 1.00 84.88 104 ARG A N 1
ATOM 781 C CA . ARG A 1 104 ? 27.177 -10.704 -17.231 1.00 84.88 104 ARG A CA 1
ATOM 782 C C . ARG A 1 104 ? 25.806 -10.512 -16.610 1.00 84.88 104 ARG A C 1
ATOM 784 O O . ARG A 1 104 ? 25.413 -9.380 -16.322 1.00 84.88 104 ARG A O 1
ATOM 791 N N . ARG A 1 105 ? 25.078 -11.603 -16.375 1.00 82.56 105 ARG A N 1
ATOM 792 C CA . ARG A 1 105 ? 23.847 -11.527 -15.575 1.00 82.56 105 ARG A CA 1
ATOM 793 C C . ARG A 1 105 ? 24.237 -11.200 -14.130 1.00 82.56 105 ARG A C 1
ATOM 795 O O . ARG A 1 105 ? 25.223 -11.730 -13.627 1.00 82.56 105 ARG A O 1
ATOM 802 N N . LEU A 1 106 ? 23.521 -10.278 -13.489 1.00 69.31 106 LEU A N 1
ATOM 803 C CA . LEU A 1 106 ? 23.815 -9.876 -12.104 1.00 69.31 106 LEU A CA 1
ATOM 804 C C . LEU A 1 106 ? 23.098 -10.754 -11.066 1.00 69.31 106 LEU A C 1
ATOM 806 O O . LEU A 1 106 ? 23.506 -10.779 -9.911 1.00 69.31 106 LEU A O 1
ATOM 810 N N . VAL A 1 107 ? 22.066 -11.480 -11.492 1.00 60.38 107 VAL A N 1
ATOM 811 C CA . VAL A 1 107 ? 21.264 -12.420 -10.697 1.00 60.38 107 VAL A CA 1
ATOM 812 C C . VAL A 1 107 ? 21.568 -13.816 -11.250 1.00 60.38 107 VAL A C 1
ATOM 814 O O . VAL A 1 107 ? 21.357 -14.055 -12.445 1.00 60.38 107 VAL A O 1
ATOM 817 N N . LEU A 1 108 ? 22.214 -14.668 -10.449 1.00 56.34 108 LEU A N 1
ATOM 818 C CA . LEU A 1 108 ? 22.997 -15.815 -10.933 1.00 56.34 108 LEU A CA 1
ATOM 819 C C . LEU A 1 108 ? 22.936 -17.074 -10.075 1.00 56.34 108 LEU A C 1
ATOM 821 O O . LEU A 1 108 ? 23.462 -18.088 -10.535 1.00 56.34 108 LEU A O 1
ATOM 825 N N . ASP A 1 109 ? 22.412 -17.037 -8.852 1.00 54.50 109 ASP A N 1
ATOM 826 C CA . ASP A 1 109 ? 22.653 -18.164 -7.953 1.00 54.50 109 ASP A CA 1
ATOM 827 C C . ASP A 1 109 ? 21.748 -19.374 -8.258 1.00 54.50 109 ASP A C 1
ATOM 829 O O . ASP A 1 109 ? 20.751 -19.293 -8.984 1.00 54.50 109 ASP A O 1
ATOM 833 N N . ASP A 1 110 ? 22.125 -20.547 -7.742 1.00 52.38 110 ASP A N 1
ATOM 834 C CA . ASP A 1 110 ? 21.340 -21.774 -7.916 1.00 52.38 110 ASP A CA 1
ATOM 835 C C . ASP A 1 110 ? 19.911 -21.625 -7.364 1.00 52.38 110 ASP A C 1
ATOM 837 O O . ASP A 1 110 ? 19.000 -22.324 -7.821 1.00 52.38 110 ASP A O 1
ATOM 841 N N . SER A 1 111 ? 19.691 -20.693 -6.430 1.00 55.16 111 SER A N 1
ATOM 842 C CA . SER A 1 111 ? 18.372 -20.330 -5.908 1.00 55.16 111 SER A CA 1
ATOM 843 C C . SER A 1 111 ? 17.565 -19.560 -6.956 1.00 55.16 111 SER A C 1
ATOM 845 O O . SER A 1 111 ? 16.413 -19.916 -7.189 1.00 55.16 111 SER A O 1
ATOM 847 N N . ASP A 1 112 ? 18.158 -18.590 -7.656 1.00 54.19 112 ASP A N 1
ATOM 848 C CA . ASP A 1 112 ? 17.550 -17.832 -8.761 1.00 54.19 112 ASP A CA 1
ATOM 849 C C . ASP A 1 112 ? 17.172 -18.753 -9.928 1.00 54.19 112 ASP A C 1
ATOM 851 O O . ASP A 1 112 ? 16.083 -18.664 -10.508 1.00 54.19 112 ASP A O 1
ATOM 855 N N . ILE A 1 113 ? 18.069 -19.688 -10.253 1.00 53.50 113 ILE A N 1
ATOM 856 C CA . ILE A 1 113 ? 17.843 -20.703 -11.281 1.00 53.50 113 ILE A CA 1
ATOM 857 C C . ILE A 1 113 ? 16.731 -21.664 -10.839 1.00 53.50 113 ILE A C 1
ATOM 859 O O . ILE A 1 113 ? 15.871 -22.002 -11.651 1.00 53.50 113 ILE A O 1
ATOM 863 N N . SER A 1 114 ? 16.704 -22.086 -9.572 1.00 50.88 114 SER A N 1
ATOM 864 C CA . SER A 1 114 ? 15.659 -22.967 -9.027 1.00 50.88 114 SER A CA 1
ATOM 865 C C . SER A 1 114 ? 14.295 -22.278 -8.937 1.00 50.88 114 SER A C 1
ATOM 867 O O . SER A 1 114 ? 13.291 -22.889 -9.291 1.00 50.88 114 SER A O 1
ATOM 869 N N . LEU A 1 115 ? 14.245 -20.998 -8.559 1.00 50.72 115 LEU A N 1
ATOM 870 C CA . LEU A 1 115 ? 13.037 -20.162 -8.573 1.00 50.72 115 LEU A CA 1
ATOM 871 C C . LEU A 1 115 ? 12.495 -19.987 -9.996 1.00 50.72 115 LEU A C 1
ATOM 873 O O . LEU A 1 115 ? 11.291 -20.081 -10.216 1.00 50.72 115 LEU A O 1
ATOM 877 N N . THR A 1 116 ? 13.386 -19.823 -10.978 1.00 46.94 116 THR A N 1
ATOM 878 C CA . THR A 1 116 ? 13.012 -19.756 -12.399 1.00 46.94 116 THR A CA 1
ATOM 879 C C . THR A 1 116 ? 12.574 -21.124 -12.944 1.00 46.94 116 THR A C 1
ATOM 881 O O . THR A 1 116 ? 11.651 -21.187 -13.747 1.00 46.94 116 THR A O 1
ATOM 884 N N . ARG A 1 117 ? 13.197 -22.233 -12.510 1.00 38.34 117 ARG A N 1
ATOM 885 C CA . ARG A 1 117 ? 12.878 -23.615 -12.940 1.00 38.34 117 ARG A CA 1
ATOM 886 C C . ARG A 1 117 ? 11.633 -24.207 -12.271 1.00 38.34 117 ARG A C 1
ATOM 888 O O . ARG A 1 117 ? 11.029 -25.109 -12.846 1.00 38.34 117 ARG A O 1
ATOM 895 N N . LEU A 1 118 ? 11.239 -23.722 -11.089 1.00 42.78 118 LEU A N 1
ATOM 896 C CA . LEU A 1 118 ? 9.954 -24.054 -10.455 1.00 42.78 118 LEU A CA 1
ATOM 897 C C . LEU A 1 118 ? 8.766 -23.616 -11.330 1.00 42.78 118 LEU A C 1
ATOM 899 O O . LEU A 1 118 ? 7.713 -24.252 -11.296 1.00 42.78 118 LEU A O 1
ATOM 903 N N . ALA A 1 119 ? 8.954 -22.603 -12.181 1.00 44.66 119 ALA A N 1
ATOM 904 C CA . ALA A 1 119 ? 8.096 -22.354 -13.332 1.00 44.66 119 ALA A CA 1
ATOM 905 C C . ALA A 1 119 ? 8.483 -23.329 -14.463 1.00 44.66 119 ALA A C 1
ATOM 907 O O . ALA A 1 119 ? 9.322 -23.032 -15.310 1.00 44.66 119 ALA A O 1
ATOM 908 N N . GLY A 1 120 ? 7.926 -24.543 -14.427 1.00 34.31 120 GLY A N 1
ATOM 909 C CA . GLY A 1 120 ? 8.278 -25.641 -15.335 1.00 34.31 120 GLY A CA 1
ATOM 910 C C . GLY A 1 120 ? 8.165 -25.315 -16.839 1.00 34.31 120 GLY A C 1
ATOM 911 O O . GLY A 1 120 ? 7.519 -24.338 -17.231 1.00 34.31 120 GLY A O 1
ATOM 912 N N . PRO A 1 121 ? 8.768 -26.145 -17.715 1.00 29.42 121 PRO A N 1
ATOM 913 C CA . PRO A 1 121 ? 8.778 -25.926 -19.160 1.00 29.42 121 PRO A CA 1
ATOM 914 C C . PRO A 1 121 ? 7.344 -25.966 -19.713 1.00 29.42 121 PRO A C 1
ATOM 916 O O . PRO A 1 121 ? 6.721 -27.022 -19.776 1.00 29.42 121 PRO A O 1
ATOM 919 N N . GLY A 1 122 ? 6.811 -24.796 -20.071 1.00 39.78 122 GLY A N 1
ATOM 920 C CA . GLY A 1 122 ? 5.422 -24.610 -20.514 1.00 39.78 122 GLY A CA 1
ATOM 921 C C . GLY A 1 122 ? 4.635 -23.574 -19.704 1.00 39.78 122 GLY A C 1
ATOM 922 O O . GLY A 1 122 ? 3.607 -23.096 -20.176 1.00 39.78 122 GLY A O 1
ATOM 923 N N . SER A 1 123 ? 5.134 -23.157 -18.535 1.00 37.38 123 SER A N 1
ATOM 924 C CA . SER A 1 123 ? 4.630 -21.962 -17.862 1.00 37.38 123 SER A CA 1
ATOM 925 C C . SER A 1 123 ? 5.241 -20.743 -18.544 1.00 37.38 123 SER A C 1
ATOM 927 O O . SER A 1 123 ? 6.428 -20.466 -18.380 1.00 37.38 123 SER A O 1
ATOM 929 N N . SER A 1 124 ? 4.437 -19.972 -19.282 1.00 37.62 124 SER A N 1
ATOM 930 C CA . SER A 1 124 ? 4.731 -18.545 -19.458 1.00 37.62 124 SER A CA 1
ATOM 931 C C . SER A 1 124 ? 5.099 -18.000 -18.083 1.00 37.62 124 SER A C 1
ATOM 933 O O . SER A 1 124 ? 4.362 -18.278 -17.137 1.00 37.62 124 SER A O 1
ATOM 935 N N . THR A 1 125 ? 6.247 -17.343 -17.960 1.00 40.44 125 THR A N 1
ATOM 936 C CA . THR A 1 125 ? 6.811 -16.817 -16.714 1.00 40.44 125 THR A CA 1
ATOM 937 C C . THR A 1 125 ? 5.724 -16.334 -15.753 1.00 40.44 125 THR A C 1
ATOM 939 O O . THR A 1 125 ? 5.156 -15.256 -15.915 1.00 40.44 125 THR A O 1
ATOM 942 N N . ALA A 1 126 ? 5.366 -17.197 -14.794 1.00 44.41 126 ALA A N 1
ATOM 943 C CA . ALA A 1 126 ? 4.323 -16.906 -13.829 1.00 44.41 126 ALA A CA 1
ATOM 944 C C . ALA A 1 126 ? 4.882 -15.794 -12.947 1.00 44.41 126 ALA A C 1
ATOM 946 O O . ALA A 1 126 ? 5.846 -16.005 -12.213 1.00 44.41 126 ALA A O 1
ATOM 947 N N . SER A 1 127 ? 4.360 -14.580 -13.114 1.00 52.59 127 SER A N 1
ATOM 948 C CA . SER A 1 127 ? 4.810 -13.422 -12.354 1.00 52.59 127 SER A CA 1
ATOM 949 C C . SER A 1 127 ? 4.748 -13.757 -10.864 1.00 52.59 127 SER A C 1
ATOM 951 O O . SER A 1 127 ? 3.680 -14.126 -10.375 1.00 52.59 127 SER A O 1
ATOM 953 N N . VAL A 1 128 ? 5.863 -13.601 -10.143 1.00 63.22 128 VAL A N 1
ATOM 954 C CA . VAL A 1 128 ? 5.941 -13.829 -8.683 1.00 63.22 128 VAL A CA 1
ATOM 955 C C . VAL A 1 128 ? 4.922 -12.960 -7.928 1.00 63.22 128 VAL A C 1
ATOM 957 O O . VAL A 1 128 ? 4.500 -13.296 -6.825 1.00 63.22 128 VAL A O 1
ATOM 960 N N . GLY A 1 129 ? 4.455 -11.877 -8.556 1.00 70.94 129 GLY A N 1
ATOM 961 C CA . GLY A 1 129 ? 3.264 -11.149 -8.151 1.00 70.94 129 GLY A CA 1
ATOM 962 C C . GLY A 1 129 ? 2.631 -10.354 -9.290 1.00 70.94 129 GLY A C 1
ATOM 963 O O . GLY A 1 129 ? 3.227 -10.160 -10.346 1.00 70.94 129 GLY A O 1
ATOM 964 N N . SER A 1 130 ? 1.413 -9.880 -9.058 1.00 80.12 130 SER A N 1
ATOM 965 C CA . SER A 1 130 ? 0.641 -9.031 -9.963 1.00 80.12 130 SER A CA 1
ATOM 966 C C . SER A 1 130 ? 0.524 -7.616 -9.405 1.00 80.12 130 SER A C 1
ATOM 968 O O . SER A 1 130 ? 0.266 -7.428 -8.215 1.00 80.12 130 SER A O 1
ATOM 970 N N . GLU A 1 131 ? 0.713 -6.616 -10.265 1.00 86.62 131 GLU A N 1
ATOM 971 C CA . GLU A 1 131 ? 0.412 -5.226 -9.924 1.00 86.62 131 GLU A CA 1
ATOM 972 C C . GLU A 1 131 ? -1.104 -5.017 -9.872 1.00 86.62 131 GLU A C 1
ATOM 974 O O . GLU A 1 131 ? -1.828 -5.406 -10.794 1.00 86.62 131 GLU A O 1
ATOM 979 N N . LYS A 1 132 ? -1.581 -4.399 -8.793 1.00 90.75 132 LYS A N 1
ATOM 980 C CA . LYS A 1 132 ? -2.983 -4.028 -8.594 1.00 90.75 132 LYS A CA 1
ATOM 981 C C . LYS A 1 132 ? -3.066 -2.641 -7.961 1.00 90.75 132 LYS A C 1
ATOM 983 O O . LYS A 1 132 ? -2.230 -2.278 -7.140 1.00 90.75 132 LYS A O 1
ATOM 988 N N . TYR A 1 133 ? -4.116 -1.903 -8.303 1.00 93.56 133 TYR A N 1
ATOM 989 C CA . TYR A 1 133 ? -4.436 -0.615 -7.695 1.00 93.56 133 TYR A CA 1
ATOM 990 C C . TYR A 1 133 ? -5.529 -0.819 -6.642 1.00 93.56 133 TYR A C 1
ATOM 992 O O . TYR A 1 133 ? -6.683 -1.090 -6.987 1.00 93.56 133 TYR A O 1
ATOM 1000 N N . LEU A 1 134 ? -5.156 -0.787 -5.361 1.00 96.81 134 LEU A N 1
ATOM 1001 C CA . LEU A 1 134 ? -5.996 -1.272 -4.259 1.00 96.81 134 LEU A CA 1
ATOM 1002 C C . LEU A 1 134 ? -6.193 -0.235 -3.169 1.00 96.81 134 LEU A C 1
ATOM 1004 O O . LEU A 1 134 ? -5.328 0.606 -2.925 1.00 96.81 134 LEU A O 1
ATOM 1008 N N . ALA A 1 135 ? -7.332 -0.336 -2.479 1.00 98.25 135 ALA A N 1
ATOM 1009 C CA . ALA A 1 135 ? -7.564 0.412 -1.252 1.00 98.25 135 ALA A CA 1
ATOM 1010 C C . ALA A 1 135 ? -7.038 -0.403 -0.075 1.00 98.25 135 ALA A C 1
ATOM 1012 O O . ALA A 1 135 ? -7.391 -1.568 0.113 1.00 98.25 135 ALA A O 1
ATOM 1013 N N . ILE A 1 136 ? -6.147 0.221 0.680 1.00 98.56 136 ILE A N 1
ATOM 1014 C CA . ILE A 1 136 ? -5.348 -0.399 1.725 1.00 98.56 136 ILE A CA 1
ATOM 1015 C C . ILE A 1 136 ? -5.773 0.239 3.034 1.00 98.56 136 ILE A C 1
ATOM 1017 O O . ILE A 1 136 ? -5.652 1.454 3.195 1.00 98.56 136 ILE A O 1
ATOM 1021 N N . LEU A 1 137 ? -6.270 -0.581 3.950 1.00 98.75 137 LEU A N 1
ATOM 1022 C CA . LEU A 1 137 ? -6.721 -0.168 5.268 1.00 98.75 137 LEU A CA 1
ATOM 1023 C C . LEU A 1 137 ? -5.770 -0.735 6.316 1.00 98.75 137 LEU A C 1
ATOM 1025 O O . LEU A 1 137 ? -5.585 -1.948 6.403 1.00 98.75 137 LEU A O 1
ATOM 1029 N N . PHE A 1 138 ? -5.220 0.152 7.135 1.00 98.69 138 PHE A N 1
ATOM 1030 C CA . PHE A 1 138 ? -4.601 -0.199 8.405 1.00 98.69 138 PHE A CA 1
ATOM 1031 C C . PHE A 1 138 ? -5.519 0.229 9.539 1.00 98.69 138 PHE A C 1
ATOM 1033 O O . PHE A 1 138 ? -6.074 1.328 9.510 1.00 98.69 138 PHE A O 1
ATOM 1040 N N . ALA A 1 139 ? -5.666 -0.633 10.535 1.00 98.31 139 ALA A N 1
ATOM 1041 C CA . ALA A 1 139 ? -6.328 -0.292 11.782 1.00 98.31 139 ALA A CA 1
ATOM 1042 C C . ALA A 1 139 ? -5.489 -0.781 12.953 1.00 98.31 139 ALA A C 1
ATOM 1044 O O . ALA A 1 139 ? -4.980 -1.898 12.885 1.00 98.31 139 ALA A O 1
ATOM 1045 N N . ASP A 1 140 ? -5.385 0.030 14.001 1.00 97.56 140 ASP A N 1
ATOM 1046 C CA . ASP A 1 140 ? -4.587 -0.280 15.188 1.00 97.56 140 ASP A CA 1
ATOM 1047 C C . ASP A 1 140 ? -5.255 0.218 16.479 1.00 97.56 140 ASP A C 1
ATOM 1049 O O . ASP A 1 140 ? -6.007 1.206 16.465 1.00 97.56 140 ASP A O 1
ATOM 1053 N N . ILE A 1 141 ? -5.010 -0.464 17.604 1.00 96.81 141 ILE A N 1
ATOM 1054 C CA . ILE A 1 141 ? -5.573 -0.080 18.902 1.00 96.81 141 ILE A CA 1
ATOM 1055 C C . ILE A 1 141 ? -4.633 0.920 19.584 1.00 96.81 141 ILE A C 1
ATOM 1057 O O . ILE A 1 141 ? -3.448 0.714 19.836 1.00 96.81 141 ILE A O 1
ATOM 1061 N N . ARG A 1 142 ? -5.188 2.064 19.970 1.00 94.12 142 ARG A N 1
ATOM 1062 C CA . ARG A 1 142 ? -4.422 3.132 20.604 1.00 94.12 14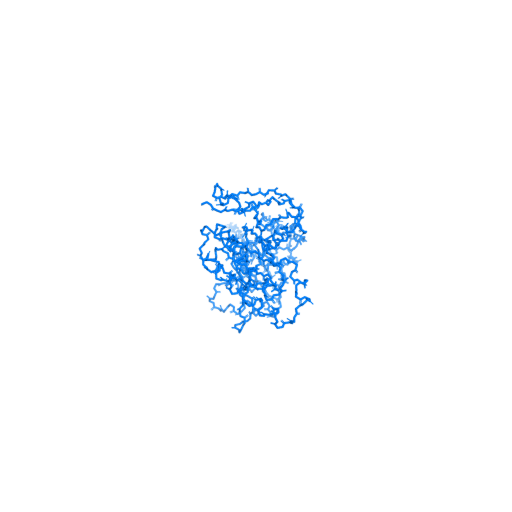2 ARG A CA 1
ATOM 1063 C C . ARG A 1 142 ? -3.927 2.726 21.974 1.00 94.12 142 ARG A C 1
ATOM 1065 O O . ARG A 1 142 ? -4.714 2.373 22.850 1.00 94.12 142 ARG A O 1
ATOM 1072 N N . ASN A 1 143 ? -2.630 2.939 22.183 1.00 89.88 143 ASN A N 1
ATOM 1073 C CA . ASN A 1 143 ? -1.947 2.668 23.445 1.00 89.88 143 ASN A CA 1
ATOM 1074 C C . ASN A 1 143 ? -2.148 1.215 23.919 1.00 89.88 143 ASN A C 1
ATOM 1076 O O . ASN A 1 143 ? -2.138 0.958 25.124 1.00 89.88 143 ASN A O 1
ATOM 1080 N N . PHE A 1 144 ? -2.315 0.265 22.992 1.00 94.00 144 PHE A N 1
ATOM 1081 C CA . PHE A 1 144 ? -2.534 -1.136 23.335 1.00 94.00 144 PHE A CA 1
ATOM 1082 C C . PHE A 1 144 ? -1.378 -1.750 24.113 1.00 94.00 144 PHE A C 1
ATOM 1084 O O . PHE A 1 144 ? -1.620 -2.515 25.037 1.00 94.00 144 PHE A O 1
ATOM 1091 N N . THR A 1 145 ? -0.131 -1.367 23.825 1.00 91.69 145 THR A N 1
ATOM 1092 C CA . THR A 1 145 ? 1.033 -1.815 24.606 1.00 91.69 145 THR A CA 1
ATOM 1093 C C . THR A 1 145 ? 0.834 -1.562 26.102 1.00 91.69 145 THR A C 1
ATOM 1095 O O . THR A 1 145 ? 1.025 -2.461 26.911 1.00 91.69 145 THR A O 1
ATOM 1098 N N . HIS A 1 146 ? 0.334 -0.377 26.470 1.00 91.94 146 HIS A N 1
ATOM 1099 C CA . HIS A 1 146 ? 0.060 -0.030 27.865 1.00 91.94 146 HIS A CA 1
ATOM 1100 C C . HIS A 1 146 ? -1.109 -0.822 28.467 1.00 91.94 146 HIS A C 1
ATOM 1102 O O . HIS A 1 146 ? -1.137 -1.086 29.670 1.00 91.94 146 HIS A O 1
ATOM 1108 N N . PHE A 1 147 ? -2.098 -1.185 27.647 1.00 92.69 147 PHE A N 1
ATOM 1109 C CA . PHE A 1 147 ? -3.152 -2.111 28.051 1.00 92.69 147 PHE A CA 1
ATOM 1110 C C . PHE A 1 147 ? -2.564 -3.502 28.311 1.00 92.69 147 PHE A C 1
ATOM 1112 O O . PHE A 1 147 ? -2.741 -4.028 29.406 1.00 92.69 147 PHE A O 1
ATOM 1119 N N . ALA A 1 148 ? -1.814 -4.052 27.355 1.00 93.12 148 ALA A N 1
ATOM 1120 C CA . ALA A 1 148 ? -1.246 -5.393 27.410 1.00 93.12 148 ALA A CA 1
ATOM 1121 C C . ALA A 1 148 ? -0.275 -5.583 28.586 1.00 93.12 148 ALA A C 1
ATOM 1123 O O . ALA A 1 148 ? -0.331 -6.613 29.249 1.00 93.12 148 ALA A O 1
ATOM 1124 N N . GLU A 1 149 ? 0.544 -4.577 28.912 1.00 93.69 149 GLU A N 1
ATOM 1125 C CA . GLU A 1 149 ? 1.453 -4.588 30.074 1.00 93.69 149 GLU A CA 1
ATOM 1126 C C . GLU A 1 149 ? 0.732 -4.729 31.425 1.00 93.69 149 GLU A C 1
ATOM 1128 O O . GLU A 1 149 ? 1.335 -5.152 32.411 1.00 93.69 149 GLU A O 1
ATOM 1133 N N . LYS A 1 150 ? -0.555 -4.369 31.490 1.00 91.69 150 LYS A N 1
ATOM 1134 C CA . LYS A 1 150 ? -1.376 -4.445 32.709 1.00 91.69 150 LYS A CA 1
ATOM 1135 C C . LYS A 1 150 ? -2.253 -5.693 32.783 1.00 91.69 150 LYS A C 1
ATOM 1137 O O . LYS A 1 150 ? -2.982 -5.840 33.761 1.00 91.69 150 LYS A O 1
ATOM 1142 N N . GLN A 1 151 ? -2.232 -6.544 31.761 1.00 90.25 151 GLN A N 1
ATOM 1143 C CA . GLN A 1 151 ? -3.055 -7.749 31.682 1.00 90.25 151 GLN A CA 1
ATOM 1144 C C . GLN A 1 151 ? -2.187 -9.008 31.702 1.00 90.25 151 GLN A C 1
ATOM 1146 O O . GLN A 1 151 ? -1.001 -8.980 31.371 1.00 90.25 151 GLN A O 1
ATOM 1151 N N . LEU A 1 152 ? -2.789 -10.144 32.057 1.00 89.94 152 LEU A N 1
ATOM 1152 C CA . LEU A 1 152 ? -2.125 -11.431 31.881 1.00 89.94 152 LEU A CA 1
ATOM 1153 C C . LEU A 1 152 ? -2.075 -11.789 30.384 1.00 89.94 152 LEU A C 1
ATOM 1155 O O . LEU A 1 152 ? -3.040 -11.527 29.663 1.00 89.94 152 LEU A O 1
ATOM 1159 N N . PRO A 1 153 ? -1.008 -12.447 29.890 1.00 88.88 153 PRO A N 1
ATOM 1160 C CA . PRO A 1 153 ? -0.866 -12.754 28.463 1.00 88.88 153 PRO A CA 1
ATOM 1161 C C . PRO A 1 153 ? -2.054 -13.511 27.846 1.00 88.88 153 PRO A C 1
ATOM 1163 O O . PRO A 1 153 ? -2.451 -13.223 26.719 1.00 88.88 153 PRO A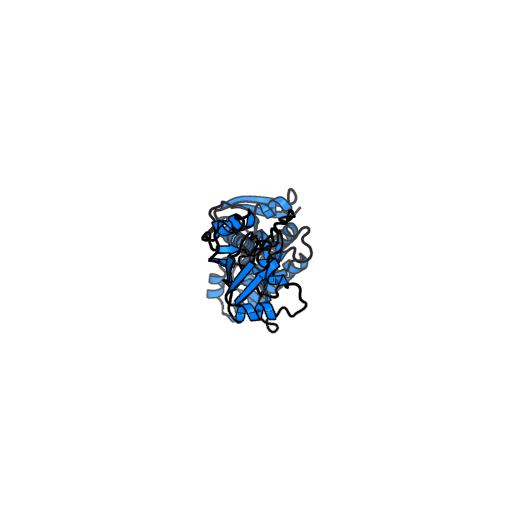 O 1
ATOM 1166 N N . TYR A 1 154 ? -2.664 -14.447 28.582 1.00 90.38 154 TYR A N 1
ATOM 1167 C CA . TYR A 1 154 ? -3.847 -15.174 28.105 1.00 90.38 154 TYR A CA 1
ATOM 1168 C C . TYR A 1 154 ? -5.086 -14.280 27.975 1.00 90.38 154 TYR A C 1
ATOM 1170 O O . TYR A 1 154 ? -5.867 -14.466 27.042 1.00 90.38 154 TYR A O 1
ATOM 1178 N N . ASP A 1 155 ? -5.234 -13.280 28.844 1.00 85.19 155 ASP A N 1
ATOM 1179 C CA . ASP A 1 155 ? -6.326 -12.309 28.767 1.00 85.19 155 ASP A CA 1
ATOM 1180 C C . ASP A 1 155 ? -6.147 -11.374 27.568 1.00 85.19 155 ASP A C 1
ATOM 1182 O O . ASP A 1 155 ? -7.118 -11.069 26.872 1.00 85.19 155 ASP A O 1
ATOM 1186 N N . VAL A 1 156 ? -4.899 -10.987 27.271 1.00 92.69 156 VAL A N 1
ATOM 1187 C CA . VAL A 1 156 ? -4.546 -10.226 26.060 1.00 92.69 156 VAL A CA 1
ATOM 1188 C C . VAL A 1 156 ? -4.907 -11.021 24.805 1.00 92.69 156 VAL A C 1
ATOM 1190 O O . VAL A 1 156 ? -5.565 -10.490 23.912 1.00 92.69 156 VAL A O 1
ATOM 1193 N N . ILE A 1 157 ? -4.541 -12.306 24.746 1.00 92.12 157 ILE A N 1
ATOM 1194 C CA . ILE A 1 157 ? -4.886 -13.186 23.617 1.00 92.12 157 ILE A CA 1
ATOM 1195 C C . ILE A 1 157 ? -6.406 -13.344 23.489 1.00 92.12 157 ILE A C 1
ATOM 1197 O O . ILE A 1 157 ? -6.941 -13.267 22.382 1.00 92.12 157 ILE A O 1
ATOM 1201 N N . HIS A 1 158 ? -7.117 -13.547 24.601 1.00 88.56 158 HIS A N 1
ATOM 1202 C CA . HIS A 1 158 ? -8.575 -13.661 24.598 1.00 88.56 158 HIS A CA 1
ATOM 1203 C C . HIS A 1 158 ? -9.238 -12.394 24.044 1.00 88.56 158 HIS A C 1
ATOM 1205 O O . HIS A 1 158 ? -10.108 -12.476 23.172 1.00 88.56 158 HIS A O 1
ATOM 1211 N N . PHE A 1 159 ? -8.783 -11.225 24.502 1.00 93.00 159 PHE A N 1
ATOM 1212 C CA . PHE A 1 159 ? -9.240 -9.938 23.994 1.00 93.00 159 PHE A CA 1
ATOM 1213 C C . PHE A 1 159 ? -8.966 -9.792 22.492 1.00 93.00 159 PHE A C 1
ATOM 1215 O O . PHE A 1 159 ? -9.897 -9.502 21.739 1.00 93.00 159 PHE A O 1
ATOM 1222 N N . LEU A 1 160 ? -7.729 -10.043 22.044 1.00 95.00 160 LEU A N 1
ATOM 1223 C CA . LEU A 1 160 ? -7.343 -9.917 20.635 1.00 95.00 160 LEU A CA 1
ATOM 1224 C C . LEU A 1 160 ? -8.158 -10.842 19.731 1.00 95.00 160 LEU A C 1
ATOM 1226 O O . LEU A 1 160 ? -8.644 -10.402 18.693 1.00 95.00 160 LEU A O 1
ATOM 1230 N N . ASN A 1 161 ? -8.384 -12.095 20.134 1.00 93.81 161 ASN A N 1
ATOM 1231 C CA . ASN A 1 161 ? -9.215 -13.027 19.369 1.00 93.81 161 ASN A CA 1
ATOM 1232 C C . ASN A 1 161 ? -10.648 -12.509 19.200 1.00 93.81 161 ASN A C 1
ATOM 1234 O O . ASN A 1 161 ? -11.205 -12.578 18.103 1.00 93.81 161 ASN A O 1
ATOM 1238 N N . ARG A 1 162 ? -11.240 -11.958 20.267 1.00 93.31 162 ARG A N 1
ATOM 1239 C CA . ARG A 1 162 ? -12.581 -11.367 20.212 1.00 93.31 162 ARG A CA 1
ATOM 1240 C C . ARG A 1 162 ? -12.601 -10.117 19.332 1.00 93.31 162 ARG A C 1
ATOM 1242 O O . ARG A 1 162 ? -13.462 -10.004 18.465 1.00 93.31 162 ARG A O 1
ATOM 1249 N N . TYR A 1 163 ? -11.648 -9.209 19.520 1.00 96.12 163 TYR A N 1
ATOM 1250 C CA . TYR A 1 163 ? -11.501 -8.001 18.708 1.00 96.12 163 TYR A CA 1
ATOM 1251 C C . TYR A 1 163 ? -11.365 -8.345 17.218 1.00 96.12 163 TYR A C 1
ATOM 1253 O O . TYR A 1 163 ? -12.178 -7.902 16.405 1.00 96.12 163 TYR A O 1
ATOM 1261 N N . PHE A 1 164 ? -10.414 -9.210 16.856 1.00 97.12 164 PHE A N 1
ATOM 1262 C CA . PHE A 1 164 ? -10.180 -9.594 15.466 1.00 97.12 164 PHE A CA 1
ATOM 1263 C C . PHE A 1 164 ? -11.336 -10.378 14.851 1.00 97.12 164 PHE A C 1
ATOM 1265 O O . PHE A 1 164 ? -11.554 -10.252 13.648 1.00 97.12 164 PHE A O 1
ATOM 1272 N N . TYR A 1 165 ? -12.102 -11.139 15.637 1.00 96.69 165 TYR A N 1
ATOM 1273 C CA . TYR A 1 165 ? -13.333 -11.766 15.154 1.00 96.69 165 TYR A CA 1
ATOM 1274 C C . TYR A 1 165 ? -14.334 -10.716 14.650 1.00 96.69 165 TYR A C 1
ATOM 1276 O O . TYR A 1 165 ? -14.801 -10.815 13.516 1.00 96.69 165 TYR A O 1
ATOM 1284 N N . HIS A 1 166 ? -14.609 -9.673 15.441 1.00 97.25 166 HIS A N 1
ATOM 1285 C CA . HIS A 1 166 ? -15.531 -8.605 15.038 1.00 97.25 166 HIS A CA 1
ATOM 1286 C C . HIS A 1 166 ? -14.987 -7.779 13.866 1.00 97.25 166 HIS A C 1
ATOM 1288 O O . HIS A 1 166 ? -15.716 -7.522 12.908 1.00 97.25 166 HIS A O 1
ATOM 1294 N N . MET A 1 167 ? -13.700 -7.418 13.892 1.00 98.31 167 MET A N 1
ATOM 1295 C CA . MET A 1 167 ? -13.090 -6.652 12.798 1.00 98.31 167 MET A CA 1
ATOM 1296 C C . MET A 1 167 ? -13.063 -7.438 11.483 1.00 98.31 167 MET A C 1
ATOM 1298 O O . MET A 1 167 ? -13.341 -6.873 10.426 1.00 98.31 167 MET A O 1
ATOM 1302 N N . ARG A 1 168 ? -12.803 -8.752 11.534 1.00 98.12 168 ARG A N 1
ATOM 1303 C CA . ARG A 1 168 ? -12.874 -9.631 10.359 1.00 98.12 168 ARG A CA 1
ATOM 1304 C C . ARG A 1 168 ? -14.259 -9.615 9.729 1.00 98.12 168 ARG A C 1
ATOM 1306 O O . ARG A 1 168 ? -14.356 -9.421 8.523 1.00 98.12 168 ARG A O 1
ATOM 1313 N N . GLN A 1 169 ? -15.315 -9.739 10.533 1.00 98.31 169 GLN A N 1
ATOM 1314 C CA . GLN A 1 169 ? -16.683 -9.691 10.015 1.00 98.31 169 GLN A CA 1
ATOM 1315 C C . GLN A 1 169 ? -16.984 -8.370 9.299 1.00 98.31 169 GLN A C 1
ATOM 1317 O O . GLN A 1 169 ? -17.620 -8.382 8.249 1.00 98.31 169 GLN A O 1
ATOM 1322 N N . VAL A 1 170 ? -16.517 -7.236 9.830 1.00 98.56 170 VAL A N 1
ATOM 1323 C CA . VAL A 1 170 ? -16.684 -5.933 9.165 1.00 98.56 170 VAL A CA 1
ATOM 1324 C C . VAL A 1 170 ? -15.977 -5.909 7.810 1.00 98.56 170 VAL A C 1
ATOM 1326 O O . VAL A 1 170 ? -16.580 -5.511 6.811 1.00 98.56 170 VAL A O 1
ATOM 1329 N N . VAL A 1 171 ? -14.714 -6.342 7.766 1.00 98.38 171 VAL A N 1
ATOM 1330 C CA . VAL A 1 171 ? -13.907 -6.350 6.538 1.00 98.38 171 VAL A CA 1
ATOM 13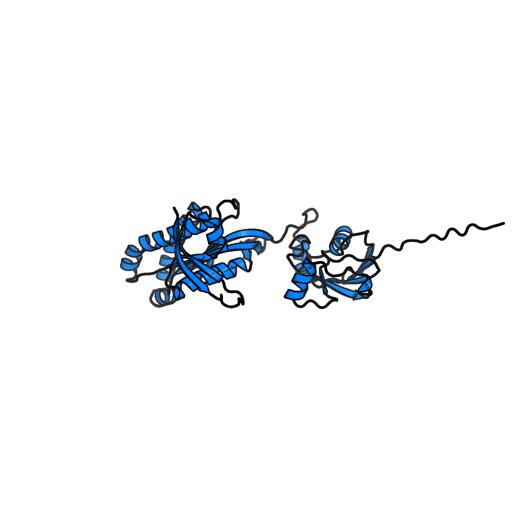31 C C . VAL A 1 171 ? -14.547 -7.247 5.474 1.00 98.38 171 VAL A C 1
ATOM 1333 O O . VAL A 1 171 ? -14.751 -6.798 4.347 1.00 98.38 171 VAL A O 1
ATOM 1336 N N . GLU A 1 172 ? -14.939 -8.470 5.833 1.00 97.12 172 GLU A N 1
ATOM 1337 C CA . GLU A 1 172 ? -15.540 -9.441 4.907 1.00 97.12 172 GLU A CA 1
ATOM 1338 C C . GLU A 1 172 ? -16.897 -8.968 4.361 1.00 97.12 172 GLU A C 1
ATOM 1340 O O . GLU A 1 172 ? -17.133 -9.043 3.153 1.00 97.12 172 GLU A O 1
ATOM 1345 N N . ARG A 1 173 ? -17.775 -8.403 5.207 1.00 97.25 173 ARG A N 1
ATOM 1346 C CA . ARG A 1 173 ? -19.068 -7.831 4.764 1.00 97.25 173 ARG A CA 1
ATOM 1347 C C . ARG A 1 173 ? -18.892 -6.701 3.753 1.00 97.25 173 ARG A C 1
ATOM 1349 O O . ARG A 1 173 ? -19.712 -6.548 2.851 1.00 97.25 173 ARG A O 1
ATOM 1356 N N . ASN A 1 174 ? -17.804 -5.945 3.878 1.00 97.38 174 ASN A N 1
ATOM 1357 C CA . ASN A 1 174 ? -17.433 -4.875 2.956 1.00 97.38 174 ASN A CA 1
ATOM 1358 C C . ASN A 1 174 ? -16.573 -5.368 1.778 1.00 97.38 174 ASN A C 1
ATOM 1360 O O . ASN A 1 174 ? -15.995 -4.559 1.053 1.00 97.38 174 ASN A O 1
ATOM 1364 N N . LYS A 1 175 ? -16.513 -6.688 1.543 1.00 96.75 175 LYS A N 1
ATOM 1365 C CA . LYS A 1 175 ? -15.757 -7.330 0.453 1.00 96.75 175 LYS A CA 1
ATOM 1366 C C . LYS A 1 175 ? -14.257 -7.012 0.482 1.00 96.75 175 LYS A C 1
ATOM 1368 O O . LYS A 1 175 ? -13.613 -6.921 -0.565 1.00 96.75 175 LYS A O 1
ATOM 1373 N N . GLY A 1 176 ? -13.717 -6.796 1.675 1.00 96.62 176 GLY A N 1
ATOM 1374 C CA . GLY A 1 176 ? -12.286 -6.707 1.911 1.00 96.62 176 GLY A CA 1
ATOM 1375 C C . GLY A 1 176 ? -11.689 -8.064 2.262 1.00 96.62 176 GLY A C 1
ATOM 1376 O O . GLY A 1 176 ? -12.390 -9.007 2.627 1.00 96.62 176 GLY A O 1
ATOM 1377 N N . TYR A 1 177 ? -10.369 -8.134 2.192 1.00 95.06 177 TYR A N 1
ATOM 1378 C CA . TYR A 1 177 ? -9.575 -9.295 2.570 1.00 95.06 177 TYR A CA 1
ATOM 1379 C C . TYR A 1 177 ? -8.532 -8.878 3.604 1.00 95.06 177 TYR A C 1
ATOM 1381 O O . TYR A 1 177 ? -7.743 -7.967 3.347 1.00 95.06 177 TYR A O 1
ATOM 1389 N N . ILE A 1 178 ? -8.505 -9.534 4.766 1.00 96.06 178 ILE A N 1
ATOM 1390 C CA . ILE A 1 178 ? -7.433 -9.312 5.743 1.00 96.06 178 ILE A CA 1
ATOM 1391 C C . ILE A 1 178 ? -6.182 -10.025 5.241 1.00 96.06 178 ILE A C 1
ATOM 1393 O O . ILE A 1 178 ? -6.125 -11.252 5.220 1.00 96.06 178 ILE A O 1
ATOM 1397 N N . ASN A 1 179 ? -5.175 -9.244 4.858 1.00 93.75 179 ASN A N 1
ATOM 1398 C CA . ASN A 1 179 ? -3.900 -9.780 4.409 1.00 93.75 179 ASN A CA 1
ATOM 1399 C C . ASN A 1 179 ? -3.035 -10.237 5.588 1.00 93.75 179 ASN A C 1
ATOM 1401 O O . ASN A 1 179 ? -2.433 -11.306 5.517 1.00 93.75 179 ASN A O 1
ATOM 1405 N N . ASN A 1 180 ? -2.979 -9.449 6.667 1.00 92.50 180 ASN A N 1
ATOM 1406 C CA . ASN A 1 180 ? -2.129 -9.767 7.809 1.00 92.50 180 ASN A CA 1
ATOM 1407 C C . ASN A 1 180 ? -2.659 -9.201 9.136 1.00 92.50 180 ASN A C 1
ATOM 1409 O O . ASN A 1 180 ? -3.323 -8.163 9.162 1.00 92.50 180 ASN A O 1
ATOM 1413 N N . TYR A 1 181 ? -2.292 -9.866 10.232 1.00 93.19 181 TYR A N 1
ATOM 1414 C CA . TYR A 1 181 ? -2.429 -9.371 11.604 1.00 93.19 181 TYR A CA 1
ATOM 1415 C C . TYR A 1 181 ? -1.047 -8.965 12.123 1.00 93.19 181 TYR A C 1
ATOM 1417 O O . TYR A 1 181 ? -0.078 -9.707 11.957 1.00 93.19 181 TYR A O 1
ATOM 1425 N N . MET A 1 182 ? -0.940 -7.783 12.725 1.00 90.75 182 MET A N 1
ATOM 1426 C CA . MET A 1 182 ? 0.334 -7.171 13.116 1.00 90.75 182 MET A CA 1
ATOM 1427 C C . MET A 1 182 ? 0.233 -6.664 14.555 1.00 90.75 182 MET A C 1
ATOM 1429 O O . MET A 1 182 ? -0.070 -5.500 14.787 1.00 90.75 182 MET A O 1
ATOM 1433 N N . GLY A 1 183 ? 0.465 -7.553 15.524 1.00 90.12 183 GLY A N 1
ATOM 1434 C CA . GLY A 1 183 ? 0.224 -7.244 16.936 1.00 90.12 183 GLY A CA 1
ATOM 1435 C C . GLY A 1 183 ? -1.274 -7.105 17.207 1.00 90.12 183 GLY A C 1
ATOM 1436 O O . GLY A 1 183 ? -2.020 -8.068 17.034 1.00 90.12 183 GLY A O 1
ATOM 1437 N N . ASP A 1 184 ? -1.700 -5.915 17.616 1.00 93.75 184 ASP A N 1
ATOM 1438 C CA . ASP A 1 184 ? -3.097 -5.501 17.789 1.00 93.75 184 ASP A CA 1
ATOM 1439 C C . ASP A 1 184 ? -3.712 -4.830 16.555 1.00 93.75 184 ASP A C 1
ATOM 1441 O O . ASP A 1 184 ? -4.929 -4.625 16.497 1.00 93.75 184 ASP A O 1
ATOM 1445 N N . GLY A 1 185 ? -2.892 -4.575 15.538 1.00 95.75 185 GLY A N 1
ATOM 1446 C CA . GLY A 1 185 ? -3.330 -4.024 14.272 1.00 95.75 185 GLY A CA 1
ATOM 1447 C C . GLY A 1 185 ? -3.673 -5.077 13.219 1.00 95.75 185 GLY A C 1
ATOM 1448 O O . GLY A 1 185 ? -3.317 -6.258 13.310 1.00 95.75 185 GLY A O 1
ATOM 1449 N N . LEU A 1 186 ? -4.352 -4.630 12.166 1.00 97.50 186 LEU A N 1
ATOM 1450 C CA . LEU A 1 186 ? -4.617 -5.427 10.970 1.00 97.50 186 LEU A CA 1
ATOM 1451 C C . LEU A 1 186 ? -4.388 -4.627 9.689 1.00 97.50 186 LEU A C 1
ATOM 1453 O O . LEU A 1 186 ? -4.560 -3.407 9.658 1.00 97.50 186 LEU A O 1
ATOM 1457 N N . LEU A 1 187 ? -4.049 -5.361 8.631 1.00 97.81 187 LEU A N 1
ATOM 1458 C CA . LEU A 1 187 ? -3.950 -4.886 7.257 1.00 97.81 187 LEU A CA 1
ATOM 1459 C C . LEU A 1 187 ? -5.043 -5.547 6.420 1.00 97.81 187 LEU A C 1
ATOM 1461 O O . LEU A 1 187 ? -5.044 -6.769 6.249 1.00 97.81 187 LEU A O 1
ATOM 1465 N N . ALA A 1 188 ? -5.943 -4.739 5.867 1.00 97.94 188 ALA A N 1
ATOM 1466 C CA . ALA A 1 188 ? -6.991 -5.184 4.960 1.00 97.94 188 ALA A CA 1
ATOM 1467 C C . ALA A 1 188 ? -6.847 -4.550 3.571 1.00 97.94 188 ALA A C 1
ATOM 1469 O O . ALA A 1 188 ? -6.460 -3.390 3.426 1.00 97.94 188 ALA A O 1
ATOM 1470 N N . LEU A 1 189 ? -7.173 -5.333 2.547 1.00 97.69 189 LEU A N 1
ATOM 1471 C CA . LEU A 1 189 ? -7.110 -4.959 1.140 1.00 97.69 189 LEU A CA 1
ATOM 1472 C C . LEU A 1 189 ? -8.507 -4.999 0.533 1.00 97.69 189 LEU A C 1
ATOM 1474 O O . LEU A 1 189 ? -9.255 -5.955 0.733 1.00 97.69 189 LEU A O 1
ATOM 1478 N N . PHE A 1 190 ? -8.832 -3.985 -0.257 1.00 97.88 190 PHE A N 1
ATOM 1479 C CA . PHE A 1 190 ? -10.093 -3.866 -0.974 1.00 97.88 190 PHE A CA 1
ATOM 1480 C C . PHE A 1 190 ? -9.798 -3.660 -2.459 1.00 97.88 190 PHE A C 1
ATOM 1482 O O . PHE A 1 190 ? -8.917 -2.880 -2.826 1.00 97.88 190 PHE A O 1
ATOM 1489 N N . GLY A 1 191 ? -10.546 -4.362 -3.313 1.00 95.06 191 GLY A N 1
ATOM 1490 C CA . GLY A 1 191 ? -10.376 -4.304 -4.767 1.00 95.06 191 GLY A CA 1
ATOM 1491 C C . GLY A 1 191 ? -9.619 -5.474 -5.402 1.00 95.06 191 GLY A C 1
ATOM 1492 O O . GLY A 1 191 ? -9.262 -5.379 -6.571 1.00 95.06 191 GLY A O 1
ATOM 1493 N N . LEU A 1 192 ? -9.353 -6.560 -4.659 1.00 89.19 192 LEU A N 1
ATOM 1494 C CA . LEU A 1 192 ? -8.612 -7.725 -5.169 1.00 89.19 192 LEU A CA 1
ATOM 1495 C C . LEU A 1 192 ? -9.291 -8.370 -6.383 1.00 89.19 192 LEU A C 1
ATOM 1497 O O . LEU A 1 192 ? -8.652 -8.504 -7.431 1.00 89.19 192 LEU A O 1
ATOM 1501 N N . ASP A 1 193 ? -10.570 -8.716 -6.229 1.00 85.56 193 ASP A N 1
ATOM 1502 C CA . ASP A 1 193 ? -11.388 -9.360 -7.266 1.00 85.56 193 ASP A CA 1
ATOM 1503 C C . ASP A 1 193 ? -12.364 -8.382 -7.932 1.00 85.56 193 ASP A C 1
ATOM 1505 O O . ASP A 1 193 ? -12.755 -8.562 -9.081 1.00 85.56 193 ASP A O 1
ATOM 1509 N N . ASP A 1 194 ? -12.745 -7.325 -7.212 1.00 87.81 194 ASP A N 1
ATOM 1510 C CA . ASP A 1 194 ? -13.704 -6.321 -7.662 1.00 87.81 194 ASP A CA 1
ATOM 1511 C C . ASP A 1 194 ? -13.171 -4.916 -7.343 1.00 87.81 194 ASP A C 1
ATOM 1513 O O . ASP A 1 194 ? -13.425 -4.397 -6.249 1.00 87.81 194 ASP A O 1
ATOM 1517 N N . PRO A 1 195 ? -12.389 -4.315 -8.262 1.00 86.75 195 PRO A N 1
ATOM 1518 C CA . PRO A 1 195 ? -11.753 -3.016 -8.051 1.00 86.75 195 PRO A CA 1
ATOM 1519 C C . PRO A 1 195 ? -12.764 -1.863 -7.998 1.00 86.75 195 PRO A C 1
ATOM 1521 O O . PRO A 1 195 ? -12.439 -0.787 -7.491 1.00 86.75 195 PRO A O 1
ATOM 1524 N N . ALA A 1 196 ? -13.992 -2.068 -8.485 1.00 89.25 196 ALA A N 1
ATOM 1525 C CA . ALA A 1 196 ? -15.016 -1.039 -8.456 1.00 89.25 196 ALA A CA 1
ATOM 1526 C C . ALA A 1 196 ? -15.402 -0.707 -7.008 1.00 89.25 196 ALA A C 1
ATOM 1528 O O . ALA A 1 196 ? -15.709 -1.583 -6.194 1.00 89.25 196 ALA A O 1
ATOM 1529 N N . ASN A 1 197 ? -15.426 0.589 -6.694 1.00 92.50 197 ASN A N 1
ATOM 1530 C CA . ASN A 1 197 ? -15.771 1.106 -5.368 1.00 92.50 197 ASN A CA 1
ATOM 1531 C C . ASN A 1 197 ? -14.850 0.594 -4.241 1.00 92.50 197 ASN A C 1
ATOM 1533 O O . ASN A 1 197 ? -15.247 0.600 -3.078 1.00 92.50 197 ASN A O 1
ATOM 1537 N N . ALA A 1 198 ? -13.620 0.160 -4.551 1.00 96.56 198 ALA A N 1
ATOM 1538 C CA . ALA A 1 198 ? -12.669 -0.330 -3.549 1.00 96.56 198 ALA A CA 1
ATOM 1539 C C . ALA A 1 198 ? -12.413 0.698 -2.431 1.00 96.56 198 ALA A C 1
ATOM 1541 O O . ALA A 1 198 ? -12.479 0.356 -1.252 1.00 96.56 198 ALA A O 1
ATOM 1542 N N . ALA A 1 199 ? -12.194 1.965 -2.798 1.00 97.06 199 ALA A N 1
ATOM 1543 C CA . ALA A 1 199 ? -12.001 3.065 -1.852 1.00 97.06 199 ALA A CA 1
ATOM 1544 C C . ALA A 1 199 ? -13.231 3.289 -0.952 1.00 97.06 199 ALA A C 1
ATOM 1546 O O . ALA A 1 199 ? -13.101 3.433 0.261 1.00 97.06 199 ALA A O 1
ATOM 1547 N N . GLU A 1 200 ? -14.433 3.258 -1.527 1.00 96.94 200 GLU A N 1
ATOM 1548 C CA . GLU A 1 200 ? -15.696 3.413 -0.796 1.00 96.94 200 GLU A CA 1
ATOM 1549 C C . GLU A 1 200 ? -15.944 2.269 0.182 1.00 96.94 200 GLU A C 1
ATOM 1551 O O . GLU A 1 200 ? -16.266 2.517 1.342 1.00 96.94 200 GLU A O 1
ATOM 1556 N N . ARG A 1 201 ? -15.715 1.024 -0.247 1.00 97.69 201 ARG A N 1
ATOM 1557 C CA . ARG A 1 201 ? -15.811 -0.166 0.610 1.00 97.69 201 ARG A CA 1
ATOM 1558 C C . ARG A 1 201 ? -14.829 -0.118 1.771 1.00 97.69 201 ARG A C 1
ATOM 1560 O O . ARG A 1 201 ? -15.213 -0.426 2.896 1.00 97.69 201 ARG A O 1
ATOM 1567 N N . ALA A 1 202 ? -13.591 0.309 1.520 1.00 98.50 202 ALA A N 1
ATOM 1568 C CA . ALA A 1 202 ? -12.595 0.475 2.571 1.00 98.50 202 ALA A CA 1
ATOM 1569 C C . ALA A 1 202 ? -13.036 1.528 3.600 1.00 98.50 202 ALA A C 1
ATOM 1571 O O . ALA A 1 202 ? -12.927 1.296 4.802 1.00 98.50 202 ALA A O 1
ATOM 1572 N N . VAL A 1 203 ? -13.583 2.666 3.155 1.00 98.50 203 VAL A N 1
ATOM 1573 C CA . VAL A 1 203 ? -14.089 3.707 4.066 1.00 98.50 203 VAL A CA 1
ATOM 1574 C C . VAL A 1 203 ? -15.329 3.244 4.829 1.00 98.50 203 VAL A C 1
ATOM 1576 O O . VAL A 1 203 ? -15.408 3.477 6.036 1.00 98.50 203 VAL A O 1
ATOM 1579 N N . HIS A 1 204 ? -16.261 2.542 4.179 1.00 98.06 204 HIS A N 1
ATOM 1580 C CA . HIS A 1 204 ? -17.399 1.911 4.853 1.00 98.06 204 HIS A CA 1
ATOM 1581 C C . HIS A 1 204 ? -16.935 0.941 5.943 1.00 98.06 204 HIS A C 1
ATOM 1583 O O . HIS A 1 204 ? -17.391 1.044 7.083 1.00 98.06 204 HIS A O 1
ATOM 1589 N N . ALA A 1 205 ? -15.976 0.067 5.621 1.00 98.62 205 ALA A N 1
ATOM 1590 C CA . ALA A 1 205 ? -15.377 -0.854 6.578 1.00 98.62 205 ALA A CA 1
ATOM 1591 C C . ALA A 1 205 ? -14.716 -0.102 7.738 1.00 98.62 205 ALA A C 1
ATOM 1593 O O . ALA A 1 205 ? -14.985 -0.417 8.890 1.00 98.62 205 ALA A O 1
ATOM 1594 N N . GLY A 1 206 ? -13.919 0.934 7.461 1.00 98.62 206 GLY A N 1
ATOM 1595 C CA . GLY A 1 206 ? -13.288 1.755 8.494 1.00 98.62 206 GLY A CA 1
ATOM 1596 C C . GLY A 1 206 ? -14.306 2.384 9.450 1.00 98.62 206 GLY A C 1
ATOM 1597 O O . GLY A 1 206 ? -14.161 2.270 10.666 1.00 98.62 206 GLY A O 1
ATOM 1598 N N . LEU A 1 207 ? -15.377 2.983 8.922 1.00 98.62 207 LEU A N 1
ATOM 1599 C CA . LEU A 1 207 ? -16.459 3.558 9.730 1.00 98.62 207 LEU A CA 1
ATOM 1600 C C . LEU A 1 207 ? -17.202 2.496 10.555 1.00 98.62 207 LEU A C 1
ATOM 1602 O O . LEU A 1 207 ? -17.521 2.738 11.719 1.00 98.62 207 LEU A O 1
ATOM 1606 N N . GLU A 1 208 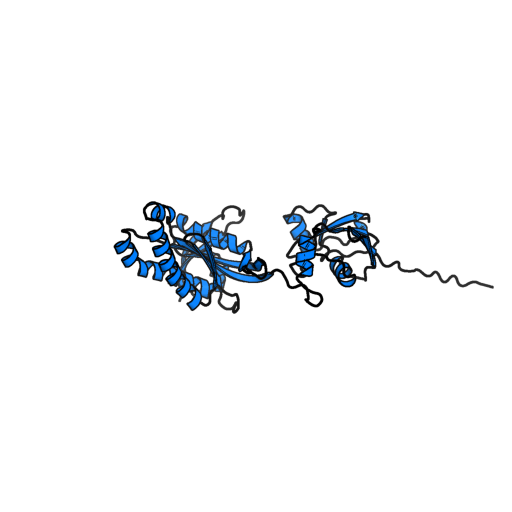? -17.481 1.324 9.984 1.00 98.56 208 GLU A N 1
ATOM 1607 C CA . GLU A 1 208 ? -18.091 0.208 10.714 1.00 98.56 208 GLU A CA 1
ATOM 1608 C C . GLU A 1 208 ? -17.168 -0.357 11.796 1.00 98.56 208 GLU A C 1
ATOM 1610 O O . GLU A 1 208 ? -17.640 -0.608 12.899 1.00 98.56 208 GLU A O 1
ATOM 1615 N N . MET A 1 209 ? -15.865 -0.488 11.539 1.00 98.62 209 MET A N 1
ATOM 1616 C CA . MET A 1 209 ? -14.883 -0.936 12.533 1.00 98.62 209 MET A CA 1
ATOM 1617 C C . MET A 1 209 ? -14.870 0.003 13.741 1.00 98.62 209 MET A C 1
ATOM 1619 O O . MET A 1 209 ? -14.913 -0.459 14.881 1.00 98.62 209 MET A O 1
ATOM 1623 N N . LEU A 1 210 ? -14.914 1.323 13.506 1.00 98.44 210 LEU A N 1
ATOM 1624 C CA . LEU A 1 210 ? -15.034 2.305 14.585 1.00 98.44 210 LEU A CA 1
ATOM 1625 C C . LEU A 1 210 ? -16.311 2.102 15.412 1.00 98.44 210 LEU A C 1
ATOM 1627 O O . LEU A 1 210 ? -16.249 2.202 16.638 1.00 98.44 210 LEU A O 1
ATOM 1631 N N . ARG A 1 211 ? -17.449 1.809 14.768 1.00 98.00 211 ARG A N 1
ATOM 1632 C CA . ARG A 1 211 ? -18.721 1.527 15.459 1.00 98.00 211 ARG A CA 1
ATOM 1633 C C . ARG A 1 211 ? -18.673 0.213 16.232 1.00 98.00 211 ARG A C 1
ATOM 1635 O O . ARG A 1 211 ? -19.123 0.178 17.370 1.00 98.00 211 ARG A O 1
ATOM 1642 N N . GLU A 1 212 ? -18.096 -0.843 15.666 1.00 97.88 212 GLU A N 1
ATOM 1643 C CA . GLU A 1 212 ? -17.946 -2.121 16.369 1.00 97.88 212 GLU A CA 1
ATOM 1644 C C . GLU A 1 212 ? -17.018 -2.004 17.578 1.00 97.88 212 GLU A C 1
ATOM 1646 O O . GLU A 1 212 ? -17.274 -2.610 18.617 1.00 97.88 212 GLU A O 1
ATOM 1651 N N . MET A 1 213 ? -15.980 -1.169 17.498 1.00 97.00 213 MET A N 1
ATOM 1652 C CA . MET A 1 213 ? -15.155 -0.860 18.661 1.00 97.00 213 MET A CA 1
ATOM 1653 C C . MET A 1 213 ? -15.963 -0.160 19.762 1.00 97.00 213 MET A C 1
ATOM 1655 O O . MET A 1 213 ? -15.789 -0.496 20.930 1.00 97.00 213 MET A O 1
ATOM 1659 N N . GLU A 1 214 ? -16.888 0.747 19.413 1.00 96.88 214 GLU A N 1
ATOM 1660 C CA . GLU A 1 214 ? -17.832 1.329 20.384 1.00 96.88 214 GLU A CA 1
ATOM 1661 C C . GLU A 1 214 ? -18.772 0.274 20.984 1.00 96.88 214 GLU A C 1
ATOM 1663 O O . GLU A 1 214 ? -18.983 0.256 22.199 1.00 96.88 214 GLU A O 1
ATOM 1668 N N . ASN A 1 215 ? -19.280 -0.651 20.165 1.00 96.38 215 ASN A N 1
ATOM 1669 C CA . ASN A 1 215 ? -20.127 -1.758 20.623 1.00 96.38 215 ASN A CA 1
ATOM 1670 C C . ASN A 1 215 ? -19.390 -2.697 21.590 1.00 96.38 215 ASN A C 1
ATOM 1672 O O . ASN A 1 215 ? -20.012 -3.300 22.466 1.00 96.38 215 ASN A O 1
ATOM 1676 N N . LEU A 1 216 ? -18.065 -2.819 21.456 1.00 94.38 216 LEU A N 1
ATOM 1677 C CA . LEU A 1 216 ? -17.224 -3.593 22.367 1.00 94.38 216 LEU A CA 1
ATOM 1678 C C . LEU A 1 216 ? -16.920 -2.863 23.683 1.00 94.38 216 LEU A C 1
ATOM 1680 O O . LEU A 1 216 ? -16.557 -3.528 24.654 1.00 94.38 216 LEU A O 1
ATOM 1684 N N . GLN A 1 217 ? -17.105 -1.542 23.777 1.00 95.00 217 GLN A N 1
ATOM 1685 C CA . GLN A 1 217 ? -16.734 -0.782 24.980 1.00 95.00 217 GLN A CA 1
ATOM 1686 C C . GLN A 1 217 ? -17.404 -1.254 26.273 1.00 95.00 217 GLN A C 1
ATOM 1688 O O . GLN A 1 217 ? -16.707 -1.291 27.286 1.00 95.00 217 GLN A O 1
ATOM 1693 N N . PRO A 1 218 ? -18.705 -1.614 26.317 1.00 93.06 218 PRO A N 1
ATOM 1694 C CA . PRO A 1 218 ? -19.317 -2.113 27.548 1.00 93.06 218 PRO A CA 1
ATOM 1695 C C . PRO A 1 218 ? -18.605 -3.363 28.073 1.00 93.06 218 PRO A C 1
ATOM 1697 O O . PRO A 1 218 ? -18.289 -3.434 29.258 1.00 93.06 218 PRO A O 1
ATOM 1700 N N . TYR A 1 219 ? -18.272 -4.296 27.175 1.00 91.12 219 TYR A N 1
ATOM 1701 C CA . TYR A 1 219 ? -17.491 -5.488 27.500 1.00 91.12 219 TYR A CA 1
ATOM 1702 C C . TYR A 1 219 ? -16.078 -5.119 27.970 1.00 91.12 219 TYR A C 1
ATOM 1704 O O . TYR A 1 219 ? -15.648 -5.567 29.028 1.00 91.12 219 TYR A O 1
ATOM 1712 N N . ILE A 1 220 ? -15.374 -4.248 27.238 1.00 90.56 220 ILE A N 1
ATOM 1713 C CA . ILE A 1 220 ? -13.998 -3.850 27.578 1.00 90.56 220 ILE A CA 1
ATOM 1714 C C . ILE A 1 220 ? -13.945 -3.181 28.959 1.00 90.56 220 ILE A C 1
ATOM 1716 O O . ILE A 1 220 ? -13.079 -3.500 29.776 1.00 90.56 220 ILE A O 1
ATOM 1720 N N . LYS A 1 221 ? -14.901 -2.295 29.249 1.00 92.94 221 LYS A N 1
ATOM 1721 C CA . LYS A 1 221 ? -15.012 -1.608 30.540 1.00 92.94 221 LYS A CA 1
ATOM 1722 C C . LYS A 1 221 ? -15.348 -2.573 31.668 1.00 92.94 221 LYS A C 1
ATOM 1724 O O . LYS A 1 221 ? -14.732 -2.486 32.724 1.00 92.94 221 LYS A O 1
ATOM 1729 N N . GLN A 1 222 ? -16.296 -3.483 31.455 1.00 89.75 222 GLN A N 1
ATOM 1730 C CA . GLN A 1 222 ? -16.708 -4.444 32.476 1.00 89.75 222 GLN A CA 1
ATOM 1731 C C . GLN A 1 222 ? -15.600 -5.453 32.799 1.00 89.75 222 GLN A C 1
ATOM 1733 O O . GLN A 1 222 ? -15.384 -5.761 33.968 1.00 89.75 222 GLN A O 1
ATOM 1738 N N . THR A 1 223 ? -14.907 -5.965 31.781 1.00 84.44 223 THR A N 1
ATOM 1739 C CA . THR A 1 223 ? -13.921 -7.041 31.942 1.00 84.44 223 THR A CA 1
ATOM 1740 C C . THR A 1 223 ? -12.539 -6.517 32.323 1.00 84.44 223 THR A C 1
ATOM 1742 O O . THR A 1 223 ? -11.865 -7.140 33.136 1.00 84.44 223 THR A O 1
ATOM 1745 N N . TYR A 1 224 ? -12.117 -5.372 31.775 1.00 89.31 224 TYR A N 1
ATOM 1746 C CA . TYR A 1 224 ? -10.744 -4.872 31.931 1.00 89.31 224 TYR A CA 1
ATOM 1747 C C . TYR A 1 224 ? -10.646 -3.495 32.598 1.00 89.31 224 TYR A C 1
ATOM 1749 O O . TYR A 1 224 ? -9.539 -3.010 32.832 1.00 89.31 224 TYR A O 1
ATOM 1757 N N . GLY A 1 225 ? -11.771 -2.826 32.882 1.00 89.12 225 GLY A N 1
ATOM 1758 C CA . GLY A 1 225 ? -11.774 -1.504 33.518 1.00 89.12 225 GLY A CA 1
ATOM 1759 C C . GLY A 1 225 ? -11.149 -0.395 32.665 1.00 89.12 225 GLY A C 1
ATOM 1760 O O . GLY A 1 225 ? -10.738 0.632 33.203 1.00 89.12 225 GLY A O 1
ATOM 1761 N N . GLN A 1 226 ? -11.039 -0.591 31.347 1.00 90.19 226 GLN A N 1
ATOM 1762 C CA . GLN A 1 226 ? -10.405 0.359 30.431 1.00 90.19 226 GLN A CA 1
ATOM 1763 C C . GLN A 1 226 ? -11.345 0.808 29.313 1.00 90.19 226 GLN A C 1
ATOM 1765 O O . GLN A 1 226 ? -12.401 0.228 29.079 1.00 90.19 226 GLN A O 1
ATOM 1770 N N . ASN A 1 227 ? -10.943 1.876 28.628 1.00 92.12 227 ASN A N 1
ATOM 1771 C CA . ASN A 1 227 ? -11.605 2.387 27.439 1.00 92.12 227 ASN A CA 1
ATOM 1772 C C . ASN A 1 227 ? -10.580 2.386 26.308 1.00 92.12 227 ASN A C 1
ATOM 1774 O O . ASN A 1 227 ? -9.644 3.188 26.328 1.00 92.12 227 ASN A O 1
ATOM 1778 N N . LEU A 1 228 ? -10.725 1.467 25.359 1.00 94.25 228 LEU A N 1
ATOM 1779 C CA . LEU A 1 228 ? -9.782 1.331 24.254 1.00 94.25 228 LEU A CA 1
ATOM 1780 C C . LEU A 1 228 ? -10.307 2.097 23.044 1.00 94.25 228 LEU A C 1
ATOM 1782 O O . LEU A 1 228 ? -11.503 2.129 22.780 1.00 94.25 228 LEU A O 1
ATOM 1786 N N . GLN A 1 229 ? -9.416 2.739 22.304 1.00 94.25 229 GLN A N 1
ATOM 1787 C CA . GLN A 1 229 ? -9.758 3.435 21.066 1.00 94.25 229 GLN A CA 1
ATOM 1788 C C . GLN A 1 229 ? -8.986 2.810 19.917 1.00 94.25 229 GLN A C 1
ATOM 1790 O O . GLN A 1 229 ? -7.939 2.219 20.146 1.00 94.25 229 GLN A O 1
ATOM 1795 N N . MET A 1 230 ? -9.456 2.999 18.690 1.00 96.50 230 MET A N 1
ATOM 1796 C CA . MET A 1 230 ? -8.728 2.571 17.499 1.00 96.50 230 MET A CA 1
ATOM 1797 C C . MET A 1 230 ? -8.518 3.735 16.532 1.00 96.50 230 MET A C 1
ATOM 1799 O O . MET A 1 230 ? -9.336 4.664 16.482 1.00 96.50 230 MET A O 1
ATOM 1803 N N . GLY A 1 231 ? -7.410 3.678 15.800 1.00 98.06 231 GLY A N 1
ATOM 1804 C CA . GLY A 1 231 ? -7.141 4.494 14.622 1.00 98.06 231 GLY A CA 1
ATOM 1805 C C . GLY A 1 231 ? -7.327 3.664 13.358 1.00 98.06 231 GLY A C 1
ATOM 1806 O O . GLY A 1 231 ? -7.088 2.459 13.362 1.00 98.06 231 GLY A O 1
ATOM 1807 N N . VAL A 1 232 ? -7.786 4.305 12.286 1.00 98.81 232 VAL A N 1
ATOM 1808 C CA . VAL A 1 232 ? -7.890 3.703 10.957 1.00 98.81 232 VAL A CA 1
ATOM 1809 C C . VAL A 1 232 ? -7.270 4.652 9.937 1.00 98.81 232 VAL A C 1
ATOM 1811 O O . VAL A 1 232 ? -7.578 5.847 9.911 1.00 98.81 232 VAL A O 1
ATOM 1814 N N . GLY A 1 233 ? -6.380 4.128 9.104 1.00 98.62 233 GLY A N 1
ATOM 1815 C CA . GLY A 1 233 ? -5.755 4.838 7.995 1.00 98.62 233 GLY A CA 1
ATOM 1816 C C . GLY A 1 233 ? -6.035 4.134 6.681 1.00 98.62 233 GLY A C 1
ATOM 1817 O O . GLY A 1 233 ? -5.882 2.916 6.594 1.00 98.62 233 GLY A O 1
ATOM 1818 N N . ILE A 1 234 ? -6.447 4.892 5.664 1.00 98.75 234 ILE A N 1
ATOM 1819 C CA . ILE A 1 234 ? -6.766 4.334 4.346 1.00 98.75 234 ILE A CA 1
ATOM 1820 C C . ILE A 1 234 ? -6.034 5.096 3.246 1.00 98.75 234 ILE A C 1
ATOM 1822 O O . ILE A 1 234 ? -6.070 6.329 3.176 1.00 98.75 234 ILE A O 1
ATOM 1826 N N . HIS A 1 235 ? -5.408 4.344 2.348 1.00 98.50 235 HIS A N 1
ATOM 1827 C CA . HIS A 1 235 ? -4.794 4.864 1.132 1.00 98.50 235 HIS A CA 1
ATOM 1828 C C . HIS A 1 235 ? -5.258 4.074 -0.094 1.00 98.50 235 HIS A C 1
ATOM 1830 O O . HIS A 1 235 ? -5.644 2.913 0.031 1.00 98.50 235 HIS A O 1
ATOM 1836 N N . TYR A 1 236 ? -5.224 4.700 -1.271 1.00 97.81 236 TYR A N 1
ATOM 1837 C CA . TYR A 1 236 ? -5.548 4.074 -2.550 1.00 97.81 236 TYR A CA 1
ATOM 1838 C C . TYR A 1 236 ? -4.351 4.235 -3.484 1.00 97.81 236 TYR A C 1
ATOM 1840 O O . TYR A 1 236 ? -3.945 5.365 -3.754 1.00 97.81 236 TYR A O 1
ATOM 1848 N N . GLY A 1 237 ? -3.744 3.122 -3.900 1.00 95.81 237 GLY A N 1
ATOM 1849 C CA . GLY A 1 237 ? -2.455 3.163 -4.587 1.00 95.81 237 GLY A CA 1
ATOM 1850 C C . GLY A 1 237 ? -2.016 1.834 -5.200 1.00 95.81 237 GLY A C 1
ATOM 1851 O O . GLY A 1 237 ? -2.614 0.782 -4.955 1.00 95.81 237 GLY A O 1
ATOM 1852 N N . ASP A 1 238 ? -0.948 1.901 -5.997 1.00 93.69 238 ASP A N 1
ATOM 1853 C CA . ASP A 1 238 ? -0.328 0.740 -6.635 1.00 93.69 238 ASP A CA 1
ATOM 1854 C C . ASP A 1 238 ? 0.379 -0.154 -5.614 1.00 93.69 238 ASP A C 1
ATOM 1856 O O . ASP A 1 238 ? 1.190 0.297 -4.796 1.00 93.69 238 ASP A O 1
ATOM 1860 N N . VAL A 1 239 ? 0.114 -1.452 -5.716 1.00 93.12 239 VAL A N 1
ATOM 1861 C CA . VAL A 1 239 ? 0.794 -2.499 -4.958 1.00 93.12 239 VAL A CA 1
ATOM 1862 C C . VAL A 1 239 ? 1.124 -3.681 -5.853 1.00 93.12 239 VAL A C 1
ATOM 1864 O O . VAL A 1 239 ? 0.478 -3.918 -6.872 1.00 93.12 239 VAL A O 1
ATOM 1867 N N . VAL A 1 240 ? 2.110 -4.463 -5.436 1.00 88.25 240 VAL A N 1
ATOM 1868 C CA . VAL A 1 240 ? 2.392 -5.787 -5.982 1.00 88.25 240 VAL A CA 1
ATOM 1869 C C . VAL A 1 240 ? 1.878 -6.817 -4.987 1.00 88.25 240 VAL A C 1
ATOM 1871 O O . VAL A 1 240 ? 2.261 -6.799 -3.816 1.00 88.25 240 VAL A O 1
ATOM 1874 N N . ILE A 1 241 ? 1.018 -7.720 -5.455 1.00 85.62 241 ILE A N 1
ATOM 1875 C CA . ILE A 1 241 ? 0.572 -8.879 -4.682 1.00 85.62 241 ILE A CA 1
ATOM 1876 C C . ILE A 1 241 ? 1.196 -10.126 -5.256 1.00 85.62 241 ILE A C 1
ATOM 1878 O O . ILE A 1 241 ? 0.957 -10.457 -6.415 1.00 85.62 241 ILE A O 1
ATOM 1882 N N . GLY A 1 242 ? 1.958 -10.822 -4.431 1.00 79.44 242 GLY A N 1
ATOM 1883 C CA . GLY A 1 242 ? 2.609 -12.068 -4.788 1.00 79.44 242 GLY A CA 1
ATOM 1884 C C . GLY A 1 242 ? 2.434 -13.106 -3.703 1.00 79.44 242 GLY A C 1
ATOM 1885 O O . GLY A 1 242 ? 2.021 -12.796 -2.588 1.00 79.44 242 GLY A O 1
ATOM 1886 N N . ASN A 1 243 ? 2.769 -14.342 -4.029 1.00 72.88 243 ASN A N 1
ATOM 1887 C CA . ASN A 1 243 ? 2.817 -15.407 -3.046 1.00 72.88 243 ASN A CA 1
ATOM 1888 C C . ASN A 1 243 ? 4.275 -15.625 -2.644 1.00 72.88 243 ASN A C 1
ATOM 1890 O O . ASN A 1 243 ? 5.134 -15.828 -3.501 1.00 72.88 243 ASN A O 1
ATOM 1894 N N . LEU A 1 244 ? 4.560 -15.558 -1.342 1.00 64.81 244 LEU A N 1
ATOM 1895 C CA . LEU A 1 244 ? 5.880 -15.877 -0.804 1.00 64.81 244 LEU A CA 1
ATOM 1896 C C . LEU A 1 244 ? 5.793 -17.158 0.024 1.00 64.81 244 LEU A C 1
ATOM 1898 O O . LEU A 1 244 ? 4.891 -17.318 0.850 1.00 64.81 244 LEU A O 1
ATOM 1902 N N . GLY A 1 245 ? 6.753 -18.055 -0.185 1.00 57.62 245 GLY A N 1
ATOM 1903 C CA . GLY A 1 245 ? 6.834 -19.345 0.492 1.00 57.62 245 GLY A CA 1
ATOM 1904 C C . GLY A 1 245 ? 7.056 -20.488 -0.491 1.00 57.62 245 GLY A C 1
ATOM 1905 O O . GLY A 1 245 ? 7.153 -20.288 -1.698 1.00 57.62 245 GLY A O 1
ATOM 1906 N N . ASN A 1 246 ? 7.164 -21.702 0.039 1.00 54.91 246 ASN A N 1
ATOM 1907 C CA . ASN A 1 246 ? 7.143 -22.925 -0.760 1.00 54.91 246 ASN A CA 1
ATOM 1908 C C . ASN A 1 246 ? 5.713 -23.494 -0.801 1.00 54.91 246 ASN A C 1
ATOM 1910 O O . ASN A 1 246 ? 4.834 -23.020 -0.082 1.00 54.91 246 ASN A O 1
ATOM 1914 N N . ALA A 1 247 ? 5.489 -24.551 -1.588 1.00 56.03 247 ALA A N 1
ATOM 1915 C CA . ALA A 1 247 ? 4.178 -25.196 -1.729 1.00 56.03 247 ALA A CA 1
ATOM 1916 C C . ALA A 1 247 ? 3.526 -25.642 -0.397 1.00 56.03 247 ALA A C 1
ATOM 1918 O O . ALA A 1 247 ? 2.328 -25.897 -0.363 1.00 56.03 247 ALA A O 1
ATOM 1919 N N . ALA A 1 248 ? 4.290 -25.739 0.700 1.00 53.69 248 ALA A N 1
ATOM 1920 C CA . ALA A 1 248 ? 3.788 -26.120 2.020 1.00 53.69 248 ALA A CA 1
ATOM 1921 C C . ALA A 1 248 ? 3.357 -24.928 2.905 1.00 53.69 248 ALA A C 1
ATOM 1923 O O . ALA A 1 248 ? 2.709 -25.143 3.927 1.00 53.69 248 ALA A O 1
ATOM 1924 N N . SER A 1 249 ? 3.712 -23.684 2.558 1.00 57.28 249 SER A N 1
ATOM 1925 C CA . SER A 1 249 ? 3.390 -22.485 3.351 1.00 57.28 249 SER A CA 1
ATOM 1926 C C . SER A 1 249 ? 3.269 -21.238 2.466 1.00 57.28 249 SER A C 1
ATOM 1928 O O . SER A 1 249 ? 3.917 -20.217 2.711 1.00 57.28 249 SER A O 1
ATOM 1930 N N . GLU A 1 250 ? 2.444 -21.320 1.429 1.00 63.47 250 GLU A N 1
ATOM 1931 C CA . GLU A 1 250 ? 2.175 -20.196 0.538 1.00 63.47 250 GLU A CA 1
ATOM 1932 C C . GLU A 1 250 ? 1.326 -19.132 1.258 1.00 63.47 250 GLU A C 1
ATOM 1934 O O . GLU A 1 250 ? 0.230 -19.416 1.748 1.00 63.47 250 GLU A O 1
ATOM 1939 N N . ARG A 1 251 ? 1.838 -17.899 1.366 1.00 67.06 251 ARG A N 1
ATOM 1940 C CA . ARG A 1 251 ? 1.086 -16.752 1.898 1.00 67.06 251 ARG A CA 1
ATOM 1941 C C . ARG A 1 251 ? 1.066 -15.627 0.878 1.00 67.06 251 ARG A C 1
ATOM 1943 O O . ARG A 1 251 ? 2.115 -15.226 0.374 1.00 67.06 251 ARG A O 1
ATOM 1950 N N . SER A 1 252 ? -0.123 -15.083 0.635 1.00 74.81 252 SER A N 1
ATOM 1951 C CA . SER A 1 252 ? -0.283 -13.878 -0.173 1.00 74.81 252 SER A CA 1
ATOM 1952 C C . SER A 1 252 ? 0.307 -12.677 0.568 1.00 74.81 252 SER A C 1
ATOM 1954 O O . SER A 1 252 ? -0.138 -12.327 1.662 1.00 74.81 252 SER A O 1
ATOM 1956 N N . MET A 1 253 ? 1.316 -12.050 -0.022 1.00 81.81 253 MET A N 1
ATOM 1957 C CA . MET A 1 253 ? 1.955 -10.836 0.465 1.00 81.81 253 MET A CA 1
ATOM 1958 C C . MET A 1 253 ? 1.593 -9.659 -0.425 1.00 81.81 253 MET A C 1
ATOM 1960 O O . MET A 1 253 ? 1.538 -9.776 -1.648 1.00 81.81 253 MET A O 1
ATOM 1964 N N . VAL A 1 254 ? 1.400 -8.507 0.208 1.00 88.50 254 VAL A N 1
ATOM 1965 C CA . VAL A 1 254 ? 1.242 -7.222 -0.463 1.00 88.50 254 VAL A CA 1
ATOM 1966 C C . VAL A 1 254 ? 2.452 -6.355 -0.149 1.00 88.50 254 VAL A C 1
ATOM 1968 O O . VAL A 1 254 ? 2.820 -6.170 1.011 1.00 88.50 254 VAL A O 1
ATOM 1971 N N . ILE A 1 255 ? 3.097 -5.849 -1.193 1.00 87.75 255 ILE A N 1
ATOM 1972 C CA . ILE A 1 255 ? 4.281 -5.002 -1.085 1.00 87.75 255 ILE A CA 1
ATOM 1973 C C . ILE A 1 255 ? 4.059 -3.781 -1.964 1.00 87.75 255 ILE A C 1
ATOM 1975 O O . ILE A 1 255 ? 3.483 -3.858 -3.046 1.00 87.75 255 ILE A O 1
ATOM 1979 N N . GLY A 1 256 ? 4.523 -2.635 -1.497 1.00 86.56 256 GLY A N 1
ATOM 1980 C CA . GLY A 1 256 ? 4.456 -1.404 -2.257 1.00 86.56 256 GLY A CA 1
ATOM 1981 C C . GLY A 1 256 ? 4.540 -0.212 -1.335 1.00 86.56 256 GLY A C 1
ATOM 1982 O O . GLY A 1 256 ? 4.247 -0.291 -0.140 1.00 86.56 256 GLY A O 1
ATOM 1983 N N . ASP A 1 257 ? 4.929 0.913 -1.910 1.00 90.81 257 ASP A N 1
ATOM 1984 C CA . ASP A 1 257 ? 4.976 2.168 -1.183 1.00 90.81 257 ASP A CA 1
ATOM 1985 C C . ASP A 1 257 ? 3.596 2.565 -0.628 1.00 90.81 257 ASP A C 1
ATOM 1987 O O . ASP A 1 257 ? 3.496 3.000 0.519 1.00 90.81 257 ASP A O 1
ATOM 1991 N N . ALA A 1 258 ? 2.525 2.279 -1.376 1.00 95.06 258 ALA A N 1
ATOM 1992 C CA . ALA A 1 258 ? 1.149 2.525 -0.958 1.00 95.06 258 ALA A CA 1
ATOM 1993 C C . ALA A 1 258 ? 0.781 1.825 0.369 1.00 95.06 258 ALA A C 1
ATOM 1995 O O . ALA A 1 258 ? 0.045 2.387 1.182 1.00 95.06 258 ALA A O 1
ATOM 1996 N N . VAL A 1 259 ? 1.336 0.633 0.638 1.00 95.38 259 VAL A N 1
ATOM 1997 C CA . VAL A 1 259 ? 1.129 -0.087 1.910 1.00 95.38 259 VAL A CA 1
ATOM 1998 C C . VAL A 1 259 ? 1.750 0.692 3.069 1.00 95.38 259 VAL A C 1
ATOM 2000 O O . VAL A 1 259 ? 1.116 0.900 4.104 1.00 95.38 259 VAL A O 1
ATOM 2003 N N . ASN A 1 260 ? 2.973 1.190 2.878 1.00 94.62 260 ASN A N 1
ATOM 2004 C CA . ASN A 1 260 ? 3.675 1.983 3.885 1.00 94.62 260 ASN A CA 1
ATOM 2005 C C . ASN A 1 260 ? 2.987 3.333 4.125 1.00 94.62 260 ASN A C 1
ATOM 2007 O O . ASN A 1 260 ? 2.892 3.776 5.269 1.00 94.62 260 ASN A O 1
ATOM 2011 N N . VAL A 1 261 ? 2.495 3.983 3.065 1.00 96.81 261 VAL A N 1
ATOM 2012 C CA . VAL A 1 261 ? 1.710 5.223 3.165 1.00 96.81 261 VAL A CA 1
ATOM 2013 C C . VAL A 1 261 ? 0.447 4.985 3.994 1.00 96.81 261 VAL A C 1
ATOM 2015 O O . VAL A 1 261 ? 0.219 5.723 4.949 1.00 96.81 261 VAL A O 1
ATOM 2018 N N . ALA A 1 262 ? -0.320 3.924 3.717 1.00 97.75 262 ALA A N 1
ATOM 2019 C CA . ALA A 1 262 ? -1.527 3.589 4.478 1.00 97.75 262 ALA A CA 1
ATOM 2020 C C . ALA A 1 262 ? -1.249 3.396 5.983 1.00 97.75 262 ALA A C 1
ATOM 2022 O O . ALA A 1 262 ? -1.945 3.976 6.818 1.00 97.75 262 ALA A O 1
ATOM 2023 N N . SER A 1 263 ? -0.191 2.652 6.330 1.00 96.38 263 SER A N 1
ATOM 2024 C CA . SER A 1 263 ? 0.235 2.459 7.726 1.00 96.38 263 SER A CA 1
ATOM 2025 C C . SER A 1 263 ? 0.611 3.782 8.405 1.00 96.38 263 SER A C 1
ATOM 2027 O O . SER A 1 263 ? 0.228 4.032 9.545 1.00 96.38 263 SER A O 1
ATOM 2029 N N . ARG A 1 264 ? 1.312 4.679 7.703 1.00 96.62 264 ARG A N 1
ATOM 2030 C CA . ARG A 1 264 ? 1.696 5.988 8.258 1.00 96.62 264 ARG A CA 1
ATOM 2031 C C . ARG A 1 264 ? 0.493 6.916 8.440 1.00 96.62 264 ARG A C 1
ATOM 2033 O O . ARG A 1 264 ? 0.456 7.655 9.420 1.00 96.62 264 ARG A O 1
ATOM 2040 N N . ILE A 1 265 ? -0.491 6.857 7.540 1.00 98.00 265 ILE A N 1
ATOM 2041 C CA . ILE A 1 265 ? -1.759 7.593 7.667 1.00 98.00 265 ILE A CA 1
ATOM 2042 C C . ILE A 1 265 ? -2.529 7.133 8.905 1.00 98.00 265 ILE A C 1
ATOM 2044 O O . ILE A 1 265 ? -3.054 7.975 9.634 1.00 98.00 265 ILE A O 1
ATOM 2048 N N . GLU A 1 266 ? -2.572 5.824 9.174 1.00 98.00 266 GLU A N 1
ATOM 2049 C CA . GLU A 1 266 ? -3.166 5.292 10.406 1.00 98.00 266 GLU A CA 1
ATOM 2050 C C . GLU A 1 266 ? -2.506 5.961 11.619 1.00 98.00 266 GLU A C 1
ATOM 2052 O O . GLU A 1 266 ? -3.196 6.606 12.416 1.00 98.00 266 GLU A O 1
ATOM 2057 N N . SER A 1 267 ? -1.172 5.948 11.674 1.00 95.69 267 SER A N 1
ATOM 2058 C CA . SER A 1 267 ? -0.420 6.490 12.806 1.00 95.69 267 SER A CA 1
ATOM 2059 C C . SER A 1 267 ? -0.608 8.005 12.992 1.00 95.69 267 SER A C 1
ATOM 2061 O O . SER A 1 267 ? -0.584 8.504 14.124 1.00 95.69 267 SER A O 1
ATOM 2063 N N . CYS A 1 268 ? -0.863 8.756 11.912 1.00 96.69 268 CYS A N 1
ATOM 2064 C CA . CYS A 1 268 ? -1.173 10.189 11.967 1.00 96.69 268 CYS A CA 1
ATOM 2065 C C . CYS A 1 268 ? -2.454 10.504 12.756 1.00 96.69 268 CYS A C 1
ATOM 2067 O O . CYS A 1 268 ? -2.567 11.611 13.293 1.00 96.69 268 CYS A O 1
ATOM 2069 N N . ASN A 1 269 ? -3.388 9.552 12.905 1.00 96.69 269 ASN A N 1
ATOM 2070 C CA . ASN A 1 269 ? -4.623 9.782 13.660 1.00 96.69 269 ASN A CA 1
ATOM 2071 C C . ASN A 1 269 ? -4.348 10.231 15.102 1.00 96.69 269 ASN A C 1
ATOM 2073 O O . ASN A 1 269 ? -5.121 11.017 15.659 1.00 96.69 269 ASN A O 1
ATOM 2077 N N . LYS A 1 270 ? -3.261 9.739 15.719 1.00 93.56 270 LYS A N 1
ATOM 2078 C CA . LYS A 1 270 ? -2.877 10.104 17.092 1.00 93.56 270 LYS A CA 1
ATOM 2079 C C . LYS A 1 270 ? -2.561 11.594 17.201 1.00 93.56 270 LYS A C 1
ATOM 2081 O O . LYS A 1 270 ? -3.096 12.264 18.078 1.00 93.56 270 LYS A O 1
ATOM 2086 N N . THR A 1 271 ? -1.730 12.108 16.299 1.00 94.00 271 THR A N 1
ATOM 2087 C CA . THR A 1 271 ? -1.317 13.518 16.283 1.00 94.00 271 THR A CA 1
ATOM 2088 C C . THR A 1 271 ? -2.453 14.437 15.832 1.00 94.00 271 THR A C 1
ATOM 2090 O O . THR A 1 271 ? -2.622 15.517 16.387 1.00 94.00 271 THR A O 1
ATOM 2093 N N . ALA A 1 272 ? -3.274 14.000 14.871 1.00 94.56 272 ALA A N 1
ATOM 2094 C CA . ALA A 1 272 ? -4.418 14.772 14.377 1.00 94.56 272 ALA A CA 1
ATOM 2095 C C . ALA A 1 272 ? -5.601 14.818 15.370 1.00 94.56 272 ALA A C 1
ATOM 2097 O O . ALA A 1 272 ? -6.494 15.671 15.266 1.00 94.56 272 ALA A O 1
ATOM 2098 N N . GLY A 1 273 ? -5.639 13.888 16.331 1.00 95.56 273 GLY A N 1
ATOM 2099 C CA . GLY A 1 273 ? -6.779 13.707 17.227 1.00 95.56 273 GLY A CA 1
ATOM 2100 C C . GLY A 1 273 ? -8.054 13.346 16.461 1.00 95.56 273 GLY A C 1
ATOM 2101 O O . GLY A 1 273 ? -9.103 13.935 16.722 1.00 95.56 273 GLY A O 1
ATOM 2102 N N . THR A 1 274 ? -7.937 12.448 15.483 1.00 97.56 274 THR A N 1
ATOM 2103 C CA . THR A 1 274 ? -9.021 11.927 14.622 1.00 97.56 274 THR A CA 1
ATOM 2104 C C . THR A 1 274 ? -9.205 10.432 14.877 1.00 97.56 274 THR A C 1
ATOM 2106 O O . THR A 1 274 ? -8.562 9.901 15.777 1.00 97.56 274 THR A O 1
ATOM 2109 N N . ARG A 1 275 ? -10.069 9.717 14.148 1.00 97.81 275 ARG A N 1
ATOM 2110 C CA . ARG A 1 275 ? -10.176 8.239 14.251 1.00 97.81 275 ARG A CA 1
ATOM 2111 C C . ARG A 1 275 ? -10.064 7.504 12.921 1.00 97.81 275 ARG A C 1
ATOM 2113 O O . ARG A 1 275 ? -9.644 6.353 12.915 1.00 97.81 275 ARG A O 1
ATOM 2120 N N . LEU A 1 276 ? -10.444 8.156 11.829 1.00 98.56 276 LEU A N 1
ATOM 2121 C CA . LEU A 1 276 ? -10.372 7.629 10.476 1.00 98.56 276 LEU A CA 1
ATOM 2122 C C . LEU A 1 276 ? -9.781 8.715 9.582 1.00 98.56 276 LEU A C 1
ATOM 2124 O O . LEU A 1 276 ? -10.439 9.728 9.346 1.00 98.56 276 LEU A O 1
ATOM 2128 N N . LEU A 1 277 ? -8.559 8.501 9.104 1.00 98.69 277 LEU A N 1
ATOM 2129 C CA . LEU A 1 277 ? -7.906 9.364 8.124 1.00 98.69 277 LEU A CA 1
ATOM 2130 C C . LEU A 1 277 ? -7.790 8.645 6.791 1.00 98.69 277 LEU A C 1
ATOM 2132 O O . LEU A 1 277 ? -7.473 7.456 6.729 1.00 98.69 277 LEU A O 1
ATOM 2136 N N . VAL A 1 278 ? -7.994 9.399 5.718 1.00 98.62 278 VAL A N 1
ATOM 2137 C CA . VAL A 1 278 ? -7.806 8.911 4.356 1.00 98.62 278 VAL A CA 1
ATOM 2138 C C . VAL A 1 278 ? -6.907 9.855 3.566 1.00 98.62 278 VAL A C 1
ATOM 2140 O O . VAL A 1 278 ? -6.924 11.067 3.781 1.00 98.62 278 VAL A O 1
ATOM 2143 N N . SER A 1 279 ? -6.114 9.307 2.647 1.00 98.25 279 SER A N 1
ATOM 2144 C CA . SER A 1 279 ? -5.339 10.115 1.691 1.00 98.25 279 SER A CA 1
ATOM 2145 C C . SER A 1 279 ? -6.238 10.858 0.694 1.00 98.25 279 SER A C 1
ATOM 2147 O O . SER A 1 279 ? -7.347 10.395 0.418 1.00 98.25 279 SER A O 1
ATOM 2149 N N . ALA A 1 280 ? -5.715 11.907 0.053 1.00 97.12 280 ALA A N 1
ATOM 2150 C CA . ALA A 1 280 ? -6.357 12.565 -1.093 1.00 97.12 280 ALA A CA 1
ATOM 2151 C C . ALA A 1 280 ? -6.833 11.580 -2.179 1.00 97.12 280 ALA A C 1
ATOM 2153 O O . ALA A 1 280 ? -7.991 11.639 -2.581 1.00 97.12 280 ALA A O 1
ATOM 2154 N N . ALA A 1 281 ? -6.012 10.585 -2.534 1.00 96.81 281 ALA A N 1
ATOM 2155 C CA . ALA A 1 281 ? -6.365 9.560 -3.522 1.00 96.81 281 ALA A CA 1
ATOM 2156 C C . ALA A 1 281 ? -7.635 8.762 -3.167 1.00 96.81 281 ALA A C 1
ATOM 2158 O O . ALA A 1 281 ? -8.355 8.313 -4.051 1.00 96.81 281 ALA A O 1
ATOM 2159 N N . VAL A 1 282 ? -7.934 8.584 -1.876 1.00 97.88 282 VAL A N 1
ATOM 2160 C CA . VAL A 1 282 ? -9.189 7.959 -1.423 1.00 97.88 282 VAL A CA 1
ATOM 2161 C C . VAL A 1 282 ? -10.323 8.974 -1.488 1.00 97.88 282 VAL A C 1
ATOM 2163 O O . VAL A 1 282 ? -11.382 8.664 -2.023 1.00 97.88 282 VAL A O 1
ATOM 2166 N N . TYR A 1 283 ? -10.106 10.183 -0.965 1.00 97.06 283 TYR A N 1
ATOM 2167 C CA . TYR A 1 283 ? -11.107 11.250 -0.937 1.00 97.06 283 TYR A CA 1
ATOM 2168 C C . TYR A 1 283 ? -11.657 11.577 -2.337 1.00 97.06 283 TYR A C 1
ATOM 2170 O O . TYR A 1 283 ? -12.872 11.672 -2.522 1.00 97.06 283 TYR A O 1
ATOM 2178 N N . GLU A 1 284 ? -10.779 11.645 -3.337 1.00 95.69 284 GLU A N 1
ATOM 2179 C CA . GLU A 1 284 ? -11.132 11.895 -4.739 1.00 95.69 284 GLU A CA 1
ATOM 2180 C C . GLU A 1 284 ? -12.082 10.835 -5.320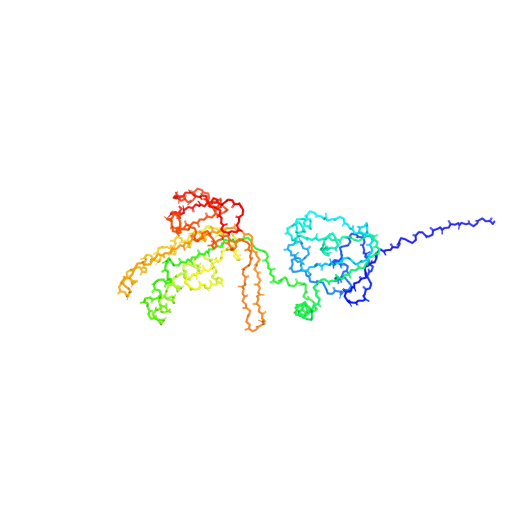 1.00 95.69 284 GLU A C 1
ATOM 2182 O O . GLU A 1 284 ? -12.985 11.177 -6.081 1.00 95.69 284 GLU A O 1
ATOM 2187 N N . GLN A 1 285 ? -11.954 9.563 -4.918 1.00 95.44 285 GLN A N 1
ATOM 2188 C CA . GLN A 1 285 ? -12.854 8.486 -5.365 1.00 95.44 285 GLN A CA 1
ATOM 2189 C C . GLN A 1 285 ? -14.259 8.584 -4.749 1.00 95.44 285 GLN A C 1
ATOM 2191 O O . GLN A 1 285 ? -15.235 8.044 -5.280 1.00 95.44 285 GLN A O 1
ATOM 2196 N N . LEU A 1 286 ? -14.387 9.250 -3.601 1.00 93.81 286 LEU A N 1
ATOM 2197 C CA . LEU A 1 286 ? -15.649 9.351 -2.866 1.00 93.81 286 LEU A CA 1
ATOM 2198 C C . LEU A 1 286 ? -16.455 10.574 -3.303 1.00 93.81 286 LEU A C 1
ATOM 2200 O O . LEU A 1 286 ? -17.688 10.505 -3.365 1.00 93.81 286 LEU A O 1
ATOM 2204 N N . GLY A 1 287 ? -15.772 11.674 -3.633 1.00 86.06 287 GLY A N 1
ATOM 2205 C CA . GLY A 1 287 ? -16.396 12.936 -4.018 1.00 86.06 287 GLY A CA 1
ATOM 2206 C C . GLY A 1 287 ? -17.348 13.455 -2.935 1.00 86.06 287 GLY A C 1
ATOM 2207 O O . GLY A 1 287 ? -17.049 13.423 -1.745 1.00 86.06 287 GLY A O 1
ATOM 2208 N N . ASN A 1 288 ? -18.548 13.886 -3.331 1.00 87.19 288 ASN A N 1
ATOM 2209 C CA . ASN A 1 288 ? -19.525 14.519 -2.428 1.00 87.19 288 ASN A CA 1
ATOM 2210 C C . ASN A 1 288 ? -20.284 13.539 -1.508 1.00 87.19 288 ASN A C 1
ATOM 2212 O O . ASN A 1 288 ? -21.224 13.943 -0.811 1.00 87.19 288 ASN A O 1
ATOM 2216 N N . ARG A 1 289 ? -19.912 12.253 -1.526 1.00 92.50 289 ARG A N 1
ATOM 2217 C CA . ARG A 1 289 ? -20.546 11.188 -0.735 1.00 92.50 289 ARG A CA 1
ATOM 2218 C C . ARG A 1 289 ? -20.007 11.093 0.689 1.00 92.50 289 ARG A C 1
ATOM 2220 O O . ARG A 1 289 ? -20.556 10.345 1.480 1.00 92.50 289 ARG A O 1
ATOM 2227 N N . VAL A 1 290 ? -18.969 11.845 1.048 1.00 94.50 290 VAL A N 1
ATOM 2228 C CA . VAL A 1 290 ? -18.411 11.851 2.409 1.00 94.50 290 VAL A CA 1
ATOM 2229 C C . VAL A 1 290 ? -18.701 13.142 3.156 1.00 94.50 290 VAL A C 1
ATOM 2231 O O . VAL A 1 290 ? -18.748 14.227 2.578 1.00 94.50 290 VAL A O 1
ATOM 2234 N N . THR A 1 291 ? -18.833 13.024 4.474 1.00 96.50 291 THR A N 1
ATOM 2235 C CA . THR A 1 291 ? -18.722 14.166 5.386 1.00 96.50 291 THR A CA 1
ATOM 2236 C C . THR A 1 291 ? -17.300 14.214 5.933 1.00 96.50 291 THR A C 1
ATOM 2238 O O . THR A 1 291 ? -16.871 13.287 6.624 1.00 96.50 291 THR A O 1
ATOM 2241 N N . VAL A 1 292 ? -16.584 15.295 5.624 1.00 96.69 292 VAL A N 1
ATOM 2242 C CA . VAL A 1 292 ? -15.204 15.523 6.070 1.00 96.69 292 VAL A CA 1
ATOM 2243 C C . VAL A 1 292 ? -15.195 16.321 7.372 1.00 96.69 292 VAL A C 1
ATOM 2245 O O . VAL A 1 292 ? -15.909 17.315 7.496 1.00 96.69 292 VAL A O 1
ATOM 2248 N N . GLY A 1 293 ? -14.392 15.871 8.335 1.00 96.44 293 GLY A N 1
ATOM 2249 C CA . GLY A 1 293 ? -14.081 16.590 9.568 1.00 96.44 293 GLY A CA 1
ATOM 2250 C C . GLY A 1 293 ? -12.851 17.478 9.390 1.00 96.44 293 GLY A C 1
ATOM 2251 O O . GLY A 1 293 ? -12.835 18.404 8.577 1.00 96.44 293 GLY A O 1
ATOM 2252 N N . LYS A 1 294 ? -11.791 17.195 10.149 1.00 96.56 294 LYS A N 1
ATOM 2253 C CA . LYS A 1 294 ? -10.499 17.874 9.994 1.00 96.56 294 LYS A CA 1
ATOM 2254 C C . LYS A 1 294 ? -9.837 17.525 8.658 1.00 96.56 294 LYS A C 1
ATOM 2256 O O . LYS A 1 294 ? -9.826 16.376 8.228 1.00 96.56 294 LYS A O 1
ATOM 2261 N N . THR A 1 295 ? -9.211 18.523 8.043 1.00 96.69 295 THR A N 1
ATOM 2262 C CA . THR A 1 295 ? -8.247 18.337 6.950 1.00 96.69 295 THR A CA 1
ATOM 2263 C C . THR A 1 295 ? -6.881 18.771 7.458 1.00 96.69 295 THR A C 1
ATOM 2265 O O . THR A 1 295 ? -6.766 19.801 8.124 1.00 96.69 295 THR A O 1
ATOM 2268 N N . SER A 1 296 ? -5.848 17.970 7.223 1.00 94.06 296 SER A N 1
ATOM 2269 C CA . SER A 1 296 ? -4.512 18.227 7.766 1.00 94.06 296 SER A CA 1
ATOM 2270 C C . SER A 1 296 ? -3.434 17.747 6.809 1.00 94.06 296 SER A C 1
ATOM 2272 O O . SER A 1 296 ? -3.598 16.725 6.148 1.00 94.06 296 SER A O 1
ATOM 2274 N N . THR A 1 297 ? -2.325 18.476 6.762 1.00 96.00 297 THR A N 1
ATOM 2275 C CA . THR A 1 297 ? -1.166 18.134 5.938 1.00 96.00 297 THR A CA 1
ATOM 2276 C C . THR A 1 297 ? -0.075 17.536 6.816 1.00 96.00 297 THR A C 1
ATOM 2278 O O . THR A 1 297 ? 0.239 18.085 7.873 1.00 96.00 297 THR A O 1
ATOM 2281 N N . PHE A 1 298 ? 0.492 16.407 6.393 1.00 94.12 298 PHE A N 1
ATOM 2282 C CA . PHE A 1 298 ? 1.561 15.712 7.106 1.00 94.12 298 PHE A CA 1
ATOM 2283 C C . PHE A 1 298 ? 2.697 15.331 6.161 1.00 94.12 298 PHE A C 1
ATOM 2285 O O . PHE A 1 298 ? 2.464 14.746 5.107 1.00 94.12 298 PHE A O 1
ATOM 2292 N N . THR A 1 299 ? 3.937 15.543 6.590 1.00 93.69 299 THR A N 1
ATOM 2293 C CA . THR A 1 299 ? 5.094 14.850 6.013 1.00 93.69 299 THR A CA 1
ATOM 2294 C C . THR A 1 299 ? 5.206 13.482 6.679 1.00 93.69 299 THR A C 1
ATOM 2296 O O . THR A 1 299 ? 5.517 13.372 7.869 1.00 93.69 299 THR A O 1
ATOM 2299 N N . LEU A 1 300 ? 4.900 12.417 5.940 1.00 90.75 300 LEU A N 1
ATOM 2300 C CA . LEU A 1 300 ? 4.951 11.062 6.489 1.00 90.75 300 LEU A CA 1
ATOM 2301 C C . LEU A 1 300 ? 6.415 10.655 6.733 1.00 90.75 300 LEU A C 1
ATOM 2303 O O . LEU A 1 300 ? 7.293 10.947 5.929 1.00 90.75 300 LEU A O 1
ATOM 2307 N N . LYS A 1 301 ? 6.707 9.953 7.835 1.00 84.38 301 LYS A N 1
ATOM 2308 C CA . LYS A 1 301 ? 8.086 9.570 8.212 1.00 84.38 301 LYS A CA 1
ATOM 2309 C C . LYS A 1 301 ? 8.815 8.870 7.061 1.00 84.38 301 LYS A C 1
ATOM 2311 O O . LYS A 1 301 ? 8.430 7.766 6.720 1.00 84.38 301 LYS A O 1
ATOM 2316 N N . GLY A 1 302 ? 9.906 9.426 6.535 1.00 83.00 302 GLY A N 1
ATOM 2317 C CA . GLY A 1 302 ? 10.634 8.831 5.401 1.00 83.00 302 GLY A CA 1
ATOM 2318 C C . GLY A 1 302 ? 9.984 9.113 4.042 1.00 83.00 302 GLY A C 1
ATOM 2319 O O . GLY A 1 302 ? 10.132 8.317 3.119 1.00 83.00 302 GLY A O 1
ATOM 2320 N N . LYS A 1 303 ? 9.213 10.199 3.953 1.00 84.75 303 LYS A N 1
ATOM 2321 C CA . LYS A 1 303 ? 8.765 10.845 2.721 1.00 84.75 303 LYS A CA 1
ATOM 2322 C C . LYS A 1 303 ? 9.233 12.289 2.732 1.00 84.75 303 LYS A C 1
ATOM 2324 O O . LYS A 1 303 ? 9.269 12.910 3.790 1.00 84.75 303 LYS A O 1
ATOM 2329 N N . GLU A 1 304 ? 9.587 12.789 1.558 1.00 83.81 304 GLU A N 1
ATOM 2330 C CA . GLU A 1 304 ? 9.921 14.201 1.354 1.00 83.81 304 GLU A CA 1
ATOM 2331 C C . GLU A 1 304 ? 8.676 15.016 0.983 1.00 83.81 304 GLU A C 1
ATOM 2333 O O . GLU A 1 304 ? 8.598 16.200 1.290 1.00 83.81 304 GLU A O 1
ATOM 2338 N N . GLU A 1 305 ? 7.682 14.371 0.367 1.00 87.31 305 GLU A N 1
ATOM 2339 C CA . GLU A 1 305 ? 6.430 15.001 -0.039 1.00 87.31 305 GLU A CA 1
ATOM 2340 C C . GLU A 1 305 ? 5.439 15.157 1.126 1.00 87.31 305 GLU A C 1
ATOM 2342 O O . GLU A 1 305 ? 5.390 14.357 2.071 1.00 87.31 305 GLU A O 1
ATOM 2347 N N . GLU A 1 306 ? 4.624 16.205 1.036 1.00 92.00 306 GLU A N 1
ATOM 2348 C CA . GLU A 1 306 ? 3.519 16.455 1.950 1.00 92.00 306 GLU A CA 1
ATOM 2349 C C . GLU A 1 306 ? 2.256 15.716 1.498 1.00 92.00 306 GLU A C 1
ATOM 2351 O O . GLU A 1 306 ? 1.876 15.744 0.329 1.00 92.00 306 GLU A O 1
ATOM 2356 N N . PHE A 1 307 ? 1.565 15.093 2.450 1.00 95.25 307 PHE A N 1
ATOM 2357 C CA . PHE A 1 307 ? 0.315 14.381 2.216 1.00 95.25 307 PHE A CA 1
ATOM 2358 C C . PHE A 1 307 ? -0.846 15.136 2.848 1.00 95.25 307 PHE A C 1
ATOM 2360 O O . PHE A 1 307 ? -0.880 15.332 4.065 1.00 95.25 307 PHE A O 1
ATOM 2367 N N . GLN A 1 308 ? -1.833 15.499 2.031 1.00 96.94 308 GLN A N 1
ATOM 2368 C CA . GLN A 1 308 ? -3.113 15.994 2.522 1.00 96.94 308 GLN A CA 1
ATOM 2369 C C . GLN A 1 308 ? -3.995 14.816 2.951 1.00 96.94 308 GLN A C 1
ATOM 2371 O O . GLN A 1 308 ? -4.293 13.917 2.157 1.00 96.94 308 GLN A O 1
ATOM 2376 N N . LEU A 1 309 ? -4.394 14.822 4.222 1.00 98.00 309 LEU A N 1
ATOM 2377 C CA . LEU A 1 309 ? -5.219 13.796 4.849 1.00 98.00 309 LEU A CA 1
ATOM 2378 C C . LEU A 1 309 ? -6.566 14.379 5.276 1.00 98.00 309 LEU A C 1
ATOM 2380 O O . LEU A 1 309 ? -6.647 15.505 5.779 1.00 98.00 309 LEU A O 1
ATOM 2384 N N . TYR A 1 310 ? -7.612 13.575 5.115 1.00 98.12 310 TYR A N 1
ATOM 2385 C CA . TYR A 1 310 ? -8.993 13.950 5.394 1.00 98.12 310 TYR A CA 1
ATOM 2386 C C . TYR A 1 310 ? -9.566 13.039 6.471 1.00 98.12 310 TYR A C 1
ATOM 2388 O O . TYR A 1 310 ? -9.531 11.814 6.346 1.00 98.12 310 TYR A O 1
ATOM 2396 N N . GLU A 1 311 ? -10.113 13.632 7.526 1.00 98.38 311 GLU A N 1
ATOM 2397 C CA . GLU A 1 311 ? -10.914 12.907 8.501 1.00 98.38 311 GLU A CA 1
ATOM 2398 C C . GLU A 1 311 ? -12.287 12.605 7.912 1.00 98.38 311 GLU A C 1
ATOM 2400 O O . GLU A 1 311 ? -13.001 13.522 7.504 1.00 98.38 311 GLU A O 1
ATOM 2405 N N . ILE A 1 312 ? -12.681 11.334 7.908 1.00 98.12 312 ILE A N 1
ATOM 2406 C CA . ILE A 1 312 ? -14.000 10.925 7.421 1.00 98.12 312 ILE A CA 1
ATOM 2407 C C . ILE A 1 312 ? -14.920 10.639 8.606 1.00 98.12 312 ILE A C 1
ATOM 2409 O O . ILE A 1 312 ? -14.641 9.770 9.430 1.00 98.12 312 ILE A O 1
ATOM 2413 N N . LEU A 1 313 ? -16.035 11.369 8.675 1.00 97.19 313 LEU A N 1
ATOM 2414 C CA . LEU A 1 313 ? -17.028 11.253 9.749 1.00 97.19 313 LEU A CA 1
ATOM 2415 C C . LEU A 1 313 ? -18.198 10.342 9.362 1.00 97.19 313 LEU A C 1
ATOM 2417 O O . LEU A 1 313 ? -18.754 9.638 10.206 1.00 97.19 313 LEU A O 1
ATOM 2421 N N . SER A 1 314 ? -18.587 10.358 8.086 1.00 95.69 314 SER A N 1
ATOM 2422 C CA . SER A 1 314 ? -19.651 9.510 7.547 1.00 95.69 314 SER A CA 1
ATOM 2423 C C . SER A 1 314 ? -19.583 9.399 6.023 1.00 95.69 314 SER A C 1
ATOM 2425 O O . SER A 1 314 ? -18.992 10.250 5.354 1.00 95.69 314 SER A O 1
ATOM 2427 N N . LEU A 1 315 ? -20.231 8.358 5.496 1.00 91.75 315 LEU A N 1
ATOM 2428 C CA . LEU A 1 315 ? -20.628 8.218 4.095 1.00 91.75 315 LEU A CA 1
ATOM 2429 C C . LEU A 1 315 ? -22.142 8.468 3.981 1.00 91.75 315 LEU A C 1
ATOM 2431 O O . LEU A 1 315 ? -22.883 8.120 4.904 1.00 91.75 315 LEU A O 1
ATOM 2435 N N . ARG A 1 316 ? -22.561 9.129 2.900 1.00 78.94 316 ARG A N 1
ATOM 2436 C CA . ARG A 1 316 ? -23.943 9.502 2.564 1.00 78.94 316 ARG A CA 1
ATOM 2437 C C . ARG A 1 316 ? -24.595 8.474 1.657 1.00 78.94 316 ARG A C 1
ATOM 2439 O O . ARG A 1 316 ? -23.894 7.990 0.743 1.00 78.94 316 ARG A O 1
#

Radius of gyration: 26.66 Å; chains: 1; bounding box: 60×44×103 Å

Secondary structure (DSSP, 8-state):
--------------EEEEETTTEEEEPPTT-BHHHHHHHTT-----TTTTSSS-STTEEEEEES-GGGBPPPPHHHHHHHHHHT--TTEEETTT-BBSS-EEEEES---HHHHHHHHHS-TT-----SEEEEEEEEEEEEETTHHHHHTTS-HHHHHHHHHHHHHHHHHHHHHTTEEEEEEETTEEEEEE-SS--TTHHHHHHHHHHHHHHHHHHHHHHHHHHHS----EEEEEEEEEEEEEEES-TTS-EEEEESHHHHHHHHHHHHHHHHT-SEEEEHHHHHHHGGGEEEEEEEEEE-TT-SSEEEEEEEEEE-